Protein AF-A0A2V9K357-F1 (afdb_monomer)

Radius of gyration: 26.38 Å; Cα contacts (8 Å, |Δi|>4): 693; chains: 1; bounding box: 77×49×84 Å

Nearest PDB structures (foldseek):
  1xu1-assembly1_A  TM=5.508E-01  e=1.044E-02  Mus musculus
  6tid-assembly1_AAA  TM=4.789E-01  e=2.749E-02  Burkholderia cenocepacia J2315
  7uac-assembly1_H  TM=3.116E-01  e=1.768E-03  Homo sapiens
  4dmi-assembly1_E  TM=3.928E-01  e=1.240E-01  unidentified
  4e27-assembly1_A  TM=3.331E-01  e=6.862E-02  unidentified

Mean predicted aligned error: 15.2 Å

Solvent-accessible surface area (backbone atoms only — not comparable to full-atom values): 17828 Å² total; per-residue (Å²): 131,87,56,88,97,42,54,74,77,43,86,64,101,62,73,40,61,53,65,87,82,58,81,62,67,28,33,28,28,43,29,31,38,72,27,94,45,74,67,60,46,54,56,48,66,73,35,92,80,58,52,75,59,46,39,41,39,34,43,50,88,55,54,80,64,45,58,63,80,42,52,75,53,35,46,56,68,67,75,60,54,55,35,34,63,62,29,37,31,58,91,85,46,83,43,75,48,72,73,85,51,81,81,62,59,66,34,59,65,60,40,68,63,64,92,86,75,50,60,72,22,36,39,35,34,35,33,47,21,81,54,65,39,72,32,26,32,42,37,38,33,26,33,49,83,49,78,55,60,20,33,34,36,39,36,37,40,38,79,86,71,55,71,48,77,45,83,42,78,44,80,38,51,96,46,79,78,49,52,82,45,71,46,75,51,76,42,80,75,41,58,44,64,51,43,56,34,35,39,32,47,33,33,34,90,63,31,61,43,47,62,57,36,36,32,63,47,76,49,83,69,75,83,59,69,42,39,73,25,44,72,80,38,85,48,100,50,39,36,31,33,43,39,54,34,97,40,22,29,30,42,36,35,74,47,76,64,58,93,38,63,45,38,20,52,73,82,40,83,39,58,76,41,60,22,67,89,43,22,29,26,31,75,41,62,56,42,80,44,46,36,38,39,40,53,48,63,63,65,57,55,52,49,53,50,52,51,50,51,51,52,51,52,51,51,51,53,56,53,66,73,74,109

Foldseek 3Di:
DDDPPWDFPDDDPDTDTDDPLDDAQKFWELAEEEDQDPVLLVVVLPDPPDPVQHYWYFYPVCLVQAPPQLSVRGHYQQQFKQKAWQWKDDPNDTDGPPVPDPSVRRDLFRDFDDPPRAAFIKTKMKIAHQAKFFKKKKKWWKAAPDQDKFKKWKWKAFPVRDIDIDIDIHHGDPDPVCSVGTGMDMDIPGMDGHGIMMIMIGGHNRGRIDIRTMGMGGDPDPSPRTQDWDFPDDDPFKTKIKDAAQAWIKIKRAAFDDPQKWKDKQNHTWDWGQISPGTTITIDGHGIIIMMIGGDDPVVVVVVVVVVVVVVVVVVVVVVVVD

Secondary structure (DSSP, 8-state):
-PPTT--EEEESSSEEE--TTSPPSEEEE-EEEEES-HHHHHHHHTSTT--TTT-EEEEHHHHTTS-HHHHTTSEETTSS---EEEEEEETTEEE----SSGGGGG-SEEE-PPTT--TT-EEEEEE--SS-EEEEEEEEEEEESSSS-EEEEEEEEETT--EEEEEEEEPPPSSGGGGGS-EEEEEEEEEEPSS-EEEEEEE-TT--EEEEEEEEEE-SS---PPEEPEEEEEETTEEEEEEEESSSEEEEE-S---TTEEEEETTEEEPPEEETTTEEEEEE-SEEEEEEEEE--HHHHHHHHHHHHHHHHHHHHHHHT--

Structure (mmCIF, N/CA/C/O backbone):
data_AF-A0A2V9K357-F1
#
_entry.id   AF-A0A2V9K357-F1
#
loop_
_atom_site.group_PDB
_atom_site.id
_atom_site.type_symbol
_atom_site.label_atom_id
_atom_site.label_alt_id
_atom_site.label_comp_id
_atom_site.label_asym_id
_atom_site.label_entity_id
_atom_site.label_seq_id
_atom_site.pdbx_PDB_ins_code
_atom_site.Cartn_x
_atom_site.Cartn_y
_atom_site.Cartn_z
_atom_site.occupancy
_atom_site.B_iso_or_equiv
_atom_site.auth_seq_id
_atom_site.auth_comp_id
_atom_site.auth_asym_id
_atom_site.auth_atom_id
_atom_site.pdbx_PDB_model_num
ATOM 1 N N . MET A 1 1 ? 18.912 -21.696 19.873 1.00 58.94 1 MET A N 1
ATOM 2 C CA . MET A 1 1 ? 17.637 -21.607 20.618 1.00 58.94 1 MET A CA 1
ATOM 3 C C . MET A 1 1 ? 16.509 -21.374 19.626 1.00 58.94 1 MET A C 1
ATOM 5 O O . MET A 1 1 ? 16.679 -20.481 18.803 1.00 58.94 1 MET A O 1
ATOM 9 N N . PRO A 1 2 ? 15.425 -22.171 19.644 1.00 62.03 2 PRO A N 1
ATOM 10 C CA . PRO A 1 2 ? 14.251 -21.920 18.810 1.00 62.03 2 PRO A CA 1
ATOM 11 C C . PRO A 1 2 ? 13.599 -20.586 19.198 1.00 62.03 2 PRO A C 1
ATOM 13 O O . PRO A 1 2 ? 13.449 -20.290 20.382 1.00 62.03 2 PRO A O 1
ATOM 16 N N . ILE A 1 3 ? 13.237 -19.776 18.201 1.00 65.25 3 ILE A N 1
ATOM 17 C CA . ILE A 1 3 ? 12.495 -18.528 18.404 1.00 65.25 3 ILE A CA 1
ATOM 18 C C . ILE A 1 3 ? 11.007 -18.888 18.461 1.00 65.25 3 ILE A C 1
ATOM 20 O O . ILE A 1 3 ? 10.472 -19.467 17.515 1.00 65.25 3 ILE A O 1
ATOM 24 N N . ALA A 1 4 ? 10.340 -18.580 19.575 1.00 58.12 4 ALA A N 1
ATOM 25 C CA . ALA A 1 4 ? 8.925 -18.892 19.759 1.00 58.12 4 ALA A CA 1
ATOM 26 C C . ALA A 1 4 ? 8.064 -18.230 18.666 1.00 58.12 4 ALA A C 1
ATOM 28 O O . ALA A 1 4 ? 8.189 -17.033 18.410 1.00 58.12 4 ALA A O 1
ATOM 29 N N . GLY A 1 5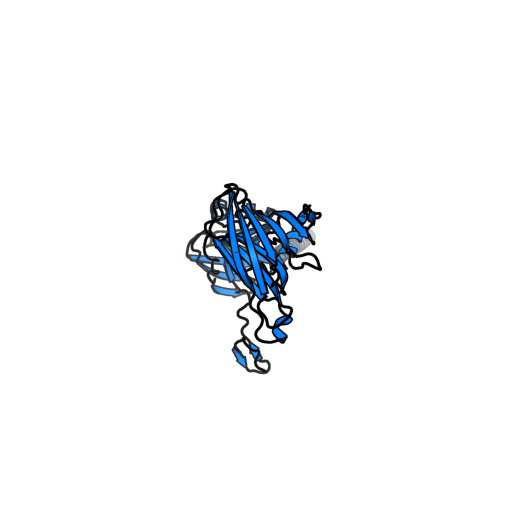 ? 7.205 -19.018 18.011 1.00 64.25 5 GLY A N 1
ATOM 30 C CA . GLY A 1 5 ? 6.300 -18.545 16.956 1.00 64.25 5 GLY A CA 1
ATOM 31 C C . GLY A 1 5 ? 6.915 -18.403 15.558 1.00 64.25 5 GLY A C 1
ATOM 32 O O . GLY A 1 5 ? 6.228 -17.935 14.651 1.00 64.25 5 GLY A O 1
ATOM 33 N N . VAL A 1 6 ? 8.176 -18.802 15.351 1.00 69.44 6 VAL A N 1
ATOM 34 C CA . VAL A 1 6 ? 8.851 -18.702 14.047 1.00 69.44 6 VAL A CA 1
ATOM 35 C C . VAL A 1 6 ? 9.357 -20.080 13.615 1.00 69.44 6 VAL A C 1
ATOM 37 O O . VAL A 1 6 ? 10.174 -20.700 14.294 1.00 69.44 6 VAL A O 1
ATOM 40 N N . GLU A 1 7 ? 8.863 -20.577 12.480 1.00 81.25 7 GLU A N 1
ATOM 41 C CA . GLU A 1 7 ? 9.226 -21.894 11.943 1.00 81.25 7 GLU A CA 1
ATOM 42 C C . GLU A 1 7 ? 10.706 -21.916 11.528 1.00 81.25 7 GLU A C 1
ATOM 44 O O . GLU A 1 7 ? 11.143 -21.097 10.719 1.00 81.25 7 GLU A O 1
ATOM 49 N N . LYS A 1 8 ? 11.495 -22.859 12.053 1.00 82.31 8 LYS A N 1
ATOM 50 C CA . LYS A 1 8 ? 12.878 -23.081 11.607 1.00 82.31 8 LYS A CA 1
ATOM 51 C C . LYS A 1 8 ? 12.857 -23.859 10.288 1.00 82.31 8 LYS A C 1
ATOM 53 O O . LYS A 1 8 ? 12.411 -24.999 10.268 1.00 82.31 8 LYS A O 1
ATOM 58 N N . VAL A 1 9 ? 13.359 -23.258 9.211 1.00 88.31 9 VAL A N 1
ATOM 59 C CA . VAL A 1 9 ? 13.346 -23.837 7.849 1.00 88.31 9 VAL A CA 1
ATOM 60 C C . VAL A 1 9 ? 14.694 -24.397 7.406 1.00 88.31 9 VAL A C 1
ATOM 62 O O . VAL A 1 9 ? 14.760 -25.145 6.436 1.00 88.31 9 VAL A O 1
ATOM 65 N N . PHE A 1 10 ? 15.777 -24.049 8.101 1.00 87.75 10 PHE A N 1
ATOM 66 C CA . PHE A 1 10 ? 17.104 -24.602 7.847 1.00 87.75 10 PHE A CA 1
ATOM 67 C C . PHE A 1 10 ? 17.908 -24.665 9.143 1.00 87.75 10 PHE A C 1
ATOM 69 O O . PHE A 1 10 ? 17.856 -23.740 9.957 1.00 87.75 10 PHE A O 1
ATOM 76 N N . ASP A 1 11 ? 18.663 -25.747 9.316 1.00 82.94 11 ASP A N 1
ATOM 77 C CA . ASP A 1 11 ? 19.458 -26.021 10.512 1.00 82.94 11 ASP A CA 1
ATOM 78 C C . ASP A 1 11 ? 20.884 -26.422 10.103 1.00 82.94 11 ASP A C 1
ATOM 80 O O . ASP A 1 11 ? 21.209 -27.599 9.972 1.00 82.94 11 ASP A O 1
ATOM 84 N N . GLY A 1 12 ? 21.713 -25.418 9.796 1.00 83.50 12 GLY A N 1
ATOM 85 C CA . GLY A 1 12 ? 23.125 -25.581 9.430 1.00 83.50 12 GLY A CA 1
ATOM 86 C C . GLY A 1 12 ? 24.045 -24.773 10.349 1.00 83.50 12 GLY A C 1
ATOM 87 O O . GLY A 1 12 ? 23.754 -24.595 11.526 1.00 83.50 12 GLY A O 1
ATOM 88 N N . ARG A 1 13 ? 25.148 -24.213 9.820 1.00 81.94 13 ARG A N 1
ATOM 89 C CA . ARG A 1 13 ? 26.057 -23.342 10.610 1.00 81.94 13 ARG A CA 1
ATOM 90 C C . ARG A 1 13 ? 25.357 -22.116 11.215 1.00 81.94 13 ARG A C 1
ATOM 92 O O . ARG A 1 13 ? 25.821 -21.584 12.216 1.00 81.94 13 ARG A O 1
ATOM 99 N N . ALA A 1 14 ? 24.257 -21.686 10.603 1.00 81.25 14 ALA A N 1
ATOM 100 C CA . ALA A 1 14 ? 23.314 -20.732 11.161 1.00 81.25 14 ALA A CA 1
ATOM 101 C C . ALA A 1 14 ? 21.893 -21.270 10.948 1.00 81.25 14 ALA A C 1
ATOM 103 O O . ALA A 1 14 ? 21.564 -21.745 9.857 1.00 81.25 14 ALA A O 1
ATOM 104 N N . ALA A 1 15 ? 21.059 -21.199 11.985 1.00 81.50 15 ALA A N 1
ATOM 105 C CA . ALA A 1 15 ? 19.648 -21.545 11.879 1.00 81.50 15 ALA A CA 1
ATOM 106 C C . ALA A 1 15 ? 18.900 -20.440 11.118 1.00 81.50 15 ALA A C 1
ATOM 108 O O . ALA A 1 15 ? 19.022 -19.262 11.460 1.00 81.50 15 ALA A O 1
ATOM 109 N N . VAL A 1 16 ? 18.114 -20.817 10.108 1.00 83.06 16 VAL A N 1
ATOM 110 C CA . VAL A 1 16 ? 17.251 -19.887 9.363 1.00 83.06 16 VAL A CA 1
ATOM 111 C C . VAL A 1 16 ? 15.809 -20.133 9.770 1.00 83.06 16 VAL A C 1
ATOM 113 O O . VAL A 1 16 ? 15.330 -21.268 9.761 1.00 83.06 16 VAL A O 1
ATOM 116 N N . TYR A 1 17 ? 15.113 -19.051 10.095 1.00 80.94 17 TYR A N 1
ATOM 117 C CA . TYR A 1 17 ? 13.717 -19.068 10.505 1.00 80.94 17 TYR A CA 1
ATOM 118 C C . TYR A 1 17 ? 12.857 -18.353 9.456 1.00 80.94 17 TYR A C 1
ATOM 120 O O . TYR A 1 17 ? 13.240 -17.301 8.940 1.00 80.94 17 TYR A O 1
ATOM 128 N N . ARG A 1 18 ? 11.694 -18.917 9.118 1.00 76.38 18 ARG A N 1
ATOM 129 C CA . ARG A 1 18 ? 10.721 -18.319 8.200 1.00 76.38 18 ARG A CA 1
ATOM 130 C C . ARG A 1 18 ? 10.078 -17.120 8.876 1.00 76.38 18 ARG A C 1
ATOM 132 O O . ARG A 1 18 ? 9.363 -17.288 9.851 1.00 76.38 18 ARG A O 1
ATOM 139 N N . ASN A 1 19 ? 10.251 -15.926 8.320 1.00 72.25 19 ASN A N 1
ATOM 140 C CA . ASN A 1 19 ? 9.510 -14.749 8.763 1.00 72.25 19 ASN A CA 1
ATOM 141 C C . ASN A 1 19 ? 8.174 -14.639 7.993 1.00 72.25 19 ASN A C 1
ATOM 143 O O . ASN A 1 19 ? 8.185 -14.171 6.853 1.00 72.25 19 ASN A O 1
ATOM 147 N N . PRO A 1 20 ? 7.018 -15.014 8.579 1.00 64.88 20 PRO A N 1
ATOM 148 C CA . PRO A 1 20 ? 5.724 -14.923 7.898 1.00 64.88 20 PRO A CA 1
ATOM 149 C C . PRO A 1 20 ? 5.249 -13.474 7.707 1.00 64.88 20 PRO A C 1
ATOM 151 O O . PRO A 1 20 ? 4.282 -13.239 6.984 1.00 64.88 20 PRO A O 1
ATOM 154 N N . ARG A 1 21 ? 5.910 -12.496 8.344 1.00 62.19 21 ARG A N 1
ATOM 155 C CA . ARG A 1 21 ? 5.604 -11.061 8.243 1.00 62.19 21 ARG A CA 1
ATOM 156 C C . ARG A 1 21 ? 6.407 -10.350 7.151 1.00 62.19 21 ARG A C 1
ATOM 158 O O . ARG A 1 21 ? 6.119 -9.198 6.855 1.00 62.19 21 ARG A O 1
ATOM 165 N N . ALA A 1 22 ? 7.384 -11.015 6.529 1.00 71.12 22 ALA A N 1
ATOM 166 C CA . ALA A 1 22 ? 8.120 -10.437 5.407 1.00 71.12 22 ALA A CA 1
ATOM 167 C C . ALA A 1 22 ? 7.189 -10.189 4.206 1.00 71.12 22 ALA A C 1
ATOM 169 O O . ALA A 1 22 ? 6.252 -10.958 3.965 1.00 71.12 22 ALA A O 1
ATOM 170 N N . LEU A 1 23 ? 7.433 -9.116 3.453 1.00 77.81 23 LEU A N 1
ATOM 171 C CA . LEU A 1 23 ? 6.731 -8.886 2.191 1.00 77.81 23 LEU A CA 1
ATOM 172 C C . LEU A 1 23 ? 7.153 -9.947 1.158 1.00 77.81 23 LEU A C 1
ATOM 174 O O . LEU A 1 23 ? 8.343 -10.275 1.078 1.00 77.81 23 LEU A O 1
ATOM 178 N N . PRO A 1 24 ? 6.212 -10.498 0.369 1.00 84.56 24 PRO A N 1
ATOM 179 C CA . PRO A 1 24 ? 6.556 -11.328 -0.779 1.00 84.56 24 PRO A CA 1
ATOM 180 C C . PRO A 1 24 ? 7.416 -10.542 -1.769 1.00 84.56 24 PRO A C 1
ATOM 182 O O . PRO A 1 24 ? 7.260 -9.334 -1.897 1.00 84.56 24 PRO A O 1
ATOM 185 N N . ARG A 1 25 ? 8.276 -11.223 -2.535 1.00 89.12 25 ARG A N 1
ATOM 186 C CA . ARG A 1 25 ? 9.079 -10.549 -3.572 1.00 89.12 25 ARG A CA 1
ATOM 187 C C . ARG A 1 25 ? 8.230 -9.880 -4.654 1.00 89.12 25 ARG A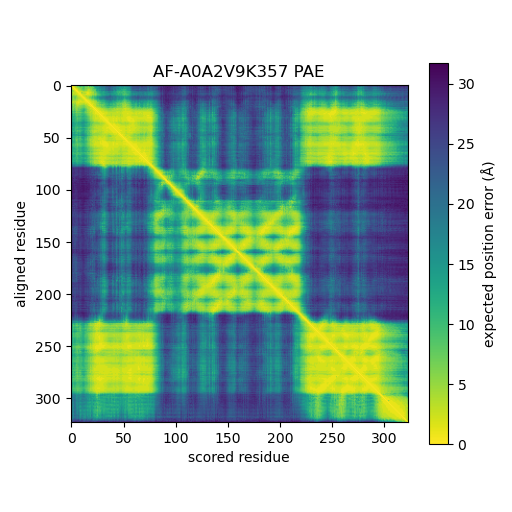 C 1
ATOM 189 O O . ARG A 1 25 ? 8.676 -8.906 -5.255 1.00 89.12 25 ARG A O 1
ATOM 196 N N . ALA A 1 26 ? 7.048 -10.427 -4.916 1.00 92.00 26 ALA A N 1
ATOM 197 C CA . ALA A 1 26 ? 6.056 -9.823 -5.783 1.00 92.00 26 ALA A CA 1
ATOM 198 C C . ALA A 1 26 ? 4.646 -10.124 -5.265 1.00 92.00 26 ALA A C 1
ATOM 200 O O . ALA A 1 26 ? 4.386 -11.217 -4.757 1.00 92.00 26 ALA A O 1
ATOM 201 N N . TYR A 1 27 ? 3.745 -9.157 -5.385 1.00 92.00 27 TYR A N 1
ATOM 202 C CA . TYR A 1 27 ? 2.359 -9.280 -4.939 1.00 92.00 27 TYR A CA 1
ATOM 203 C C . TYR A 1 27 ? 1.461 -8.263 -5.644 1.00 92.00 27 TYR A C 1
ATOM 205 O O . TYR A 1 27 ? 1.943 -7.243 -6.129 1.00 92.00 27 TYR A O 1
ATOM 213 N N . VAL A 1 28 ? 0.165 -8.553 -5.728 1.00 91.31 28 VAL A N 1
ATOM 214 C CA . VAL A 1 28 ? -0.826 -7.680 -6.374 1.00 91.31 28 VAL A CA 1
ATOM 215 C C . VAL A 1 28 ? -1.635 -6.930 -5.321 1.00 91.31 28 VAL A C 1
ATOM 217 O O . VAL A 1 28 ? -2.058 -7.538 -4.341 1.00 91.31 28 VAL A O 1
ATOM 220 N N . VAL A 1 29 ? -1.858 -5.635 -5.543 1.00 87.75 29 VAL A N 1
ATOM 221 C CA . VAL A 1 29 ? -2.645 -4.746 -4.675 1.00 87.75 29 VAL A CA 1
ATOM 222 C C . VAL A 1 29 ? -3.565 -3.883 -5.533 1.00 87.75 29 VAL A C 1
ATOM 224 O O . VAL A 1 29 ? -3.110 -3.299 -6.506 1.00 87.75 29 VAL A O 1
ATOM 227 N N . ASP A 1 30 ? -4.839 -3.777 -5.196 1.00 82.94 30 ASP A N 1
ATOM 228 C CA . ASP A 1 30 ? -5.849 -2.956 -5.891 1.00 82.94 30 ASP A CA 1
ATOM 229 C C . ASP A 1 30 ? -6.043 -1.562 -5.267 1.00 82.94 30 ASP A C 1
ATOM 231 O O . ASP A 1 30 ? -6.607 -0.668 -5.897 1.00 82.94 30 ASP A O 1
ATOM 235 N N . ARG A 1 31 ? -5.523 -1.353 -4.056 1.00 79.56 31 ARG A N 1
ATOM 236 C CA . ARG A 1 31 ? -5.615 -0.100 -3.310 1.00 79.56 31 ARG A CA 1
ATOM 237 C C . ARG A 1 31 ? -4.322 0.710 -3.312 1.00 79.56 31 ARG A C 1
ATOM 239 O O . ARG A 1 31 ? -3.217 0.176 -3.157 1.00 79.56 31 ARG A O 1
ATOM 246 N N . TYR A 1 32 ? -4.461 2.029 -3.399 1.00 86.12 32 TYR A N 1
ATOM 247 C CA . TYR A 1 32 ? -3.359 2.973 -3.246 1.00 86.12 32 TYR A CA 1
ATOM 248 C C . TYR A 1 32 ? -3.716 4.155 -2.343 1.00 86.12 32 TYR A C 1
ATOM 250 O O . TYR A 1 32 ? -4.880 4.481 -2.139 1.00 86.12 32 TYR A O 1
ATOM 258 N N . ARG A 1 33 ? -2.684 4.838 -1.846 1.00 84.25 33 ARG A N 1
ATOM 259 C CA . ARG A 1 33 ? -2.781 6.158 -1.218 1.00 84.25 33 ARG A CA 1
ATOM 260 C C . ARG A 1 33 ? -1.795 7.101 -1.888 1.00 84.25 33 ARG A C 1
ATOM 262 O O . ARG A 1 33 ? -0.623 6.751 -2.050 1.00 84.25 33 ARG A O 1
ATOM 269 N N . ALA A 1 34 ? -2.258 8.277 -2.290 1.00 85.06 34 ALA A N 1
ATOM 270 C CA . ALA A 1 34 ? -1.411 9.285 -2.910 1.00 85.06 34 ALA A CA 1
ATOM 271 C C . ALA A 1 34 ? -0.867 10.273 -1.870 1.00 85.06 34 ALA A C 1
ATOM 273 O O . ALA A 1 34 ? -1.492 10.514 -0.849 1.00 85.06 34 ALA A O 1
ATOM 274 N N . PHE A 1 35 ? 0.316 10.828 -2.123 1.00 81.25 35 PHE A N 1
ATOM 275 C CA . PHE A 1 35 ? 0.907 11.875 -1.291 1.00 81.25 35 PHE A CA 1
ATOM 276 C C . PHE A 1 35 ? 1.458 12.995 -2.162 1.00 81.25 35 PHE A C 1
ATOM 278 O O . PHE A 1 35 ? 2.138 12.740 -3.167 1.00 81.25 35 PHE A O 1
ATOM 285 N N . SER A 1 36 ? 1.223 14.231 -1.732 1.00 78.44 36 SER A N 1
ATOM 286 C CA . SER A 1 36 ? 1.762 15.433 -2.367 1.00 78.44 36 SER A CA 1
ATOM 287 C C . SER A 1 36 ? 3.274 15.582 -2.126 1.00 78.44 36 SER A C 1
ATOM 289 O O . SER A 1 36 ? 4.019 16.009 -3.013 1.00 78.44 36 SER A O 1
ATOM 291 N N . SER A 1 37 ? 3.755 15.149 -0.950 1.00 79.38 37 SER A N 1
ATOM 292 C CA . SER A 1 37 ? 5.157 15.244 -0.533 1.00 79.38 37 SER A CA 1
ATOM 293 C C . SER A 1 37 ? 5.773 13.890 -0.16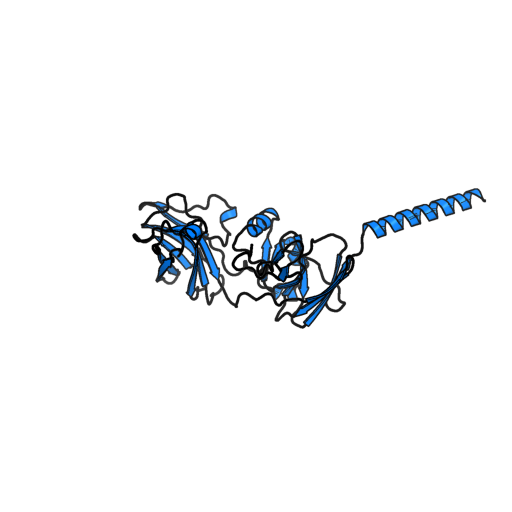2 1.00 79.38 37 SER A C 1
ATOM 295 O O . SER A 1 37 ? 5.166 13.039 0.489 1.00 79.38 37 SER A O 1
ATOM 297 N N . GLY A 1 38 ? 7.054 13.714 -0.504 1.00 76.75 38 GLY A N 1
ATOM 298 C CA . GLY A 1 38 ? 7.836 12.545 -0.094 1.00 76.75 38 GLY A CA 1
ATOM 299 C C . GLY A 1 38 ? 8.079 12.462 1.419 1.00 76.75 38 GLY A C 1
ATOM 300 O O . GLY A 1 38 ? 8.221 11.358 1.938 1.00 76.75 38 GLY A O 1
ATOM 301 N N . SER A 1 39 ? 8.104 13.593 2.135 1.00 73.19 39 SER A N 1
ATOM 302 C CA . SER A 1 39 ? 8.237 13.596 3.600 1.00 73.19 39 SER A CA 1
ATOM 303 C C . SER A 1 39 ? 6.987 13.036 4.282 1.00 73.19 39 SER A C 1
ATOM 305 O O . SER A 1 39 ? 7.103 12.228 5.195 1.00 73.19 39 SER A O 1
ATOM 307 N N . GLU A 1 40 ? 5.801 13.400 3.788 1.00 67.62 40 GLU A N 1
ATOM 308 C CA . GLU A 1 40 ? 4.514 12.905 4.299 1.00 67.62 40 GLU A CA 1
ATOM 309 C C . GLU A 1 40 ? 4.379 11.397 4.080 1.00 67.62 40 GLU A C 1
ATOM 311 O O . GLU A 1 40 ? 4.001 10.662 4.991 1.00 67.62 40 GLU A O 1
ATOM 316 N N . MET A 1 41 ? 4.776 10.921 2.897 1.00 76.00 41 MET A N 1
ATOM 317 C CA . MET A 1 41 ? 4.825 9.492 2.599 1.00 76.00 41 MET A CA 1
ATOM 318 C C . MET A 1 41 ? 5.772 8.742 3.547 1.00 76.00 41 MET A C 1
ATOM 320 O O . MET A 1 41 ? 5.425 7.670 4.035 1.00 76.00 41 MET A O 1
ATOM 324 N N . LEU A 1 42 ? 6.962 9.287 3.828 1.00 76.12 42 LEU A N 1
ATOM 325 C CA . LEU A 1 42 ? 7.918 8.673 4.757 1.00 76.12 42 LEU A CA 1
ATOM 326 C C . LEU A 1 42 ? 7.387 8.596 6.188 1.00 76.12 42 LEU A C 1
ATOM 328 O O . LEU A 1 42 ? 7.628 7.601 6.872 1.00 76.12 42 LEU A O 1
ATOM 332 N N . ASP A 1 43 ? 6.684 9.628 6.643 1.00 65.81 43 ASP A N 1
ATOM 333 C CA . ASP A 1 43 ? 6.054 9.620 7.961 1.00 65.81 43 ASP A CA 1
ATOM 334 C C . ASP A 1 43 ? 4.930 8.579 8.024 1.00 65.81 43 ASP A C 1
ATOM 336 O O . ASP A 1 43 ? 4.823 7.854 9.014 1.00 65.81 43 ASP A O 1
ATOM 340 N N . TRP A 1 44 ? 4.163 8.412 6.940 1.00 62.28 44 TRP A N 1
ATOM 341 C CA . TRP A 1 44 ? 3.150 7.361 6.836 1.00 62.28 44 TRP A CA 1
ATOM 342 C C . TRP A 1 44 ? 3.745 5.950 6.792 1.00 62.28 44 TRP A C 1
ATOM 344 O O . TRP A 1 44 ? 3.193 5.041 7.402 1.00 62.28 44 TRP A O 1
ATOM 354 N N . ILE A 1 45 ? 4.897 5.749 6.143 1.00 67.00 45 ILE A N 1
ATOM 355 C CA . ILE A 1 45 ? 5.581 4.441 6.113 1.00 67.00 45 ILE A CA 1
ATOM 356 C C . ILE A 1 45 ? 5.961 3.953 7.510 1.00 67.00 45 ILE A C 1
ATOM 358 O O . ILE A 1 45 ? 5.955 2.753 7.772 1.00 67.00 45 ILE A O 1
ATOM 362 N N . LYS A 1 46 ? 6.279 4.878 8.417 1.00 62.94 46 LYS A N 1
ATOM 363 C CA . LYS A 1 46 ? 6.597 4.562 9.815 1.00 62.94 46 LYS A CA 1
ATOM 364 C C . LYS A 1 46 ? 5.346 4.285 10.654 1.00 62.94 46 LYS A C 1
ATOM 366 O O . LYS A 1 46 ? 5.474 3.891 11.811 1.00 62.94 46 LYS A O 1
ATOM 371 N N . SER A 1 47 ? 4.154 4.521 10.107 1.00 51.19 47 SER A N 1
ATOM 372 C CA . SER A 1 47 ? 2.895 4.282 10.801 1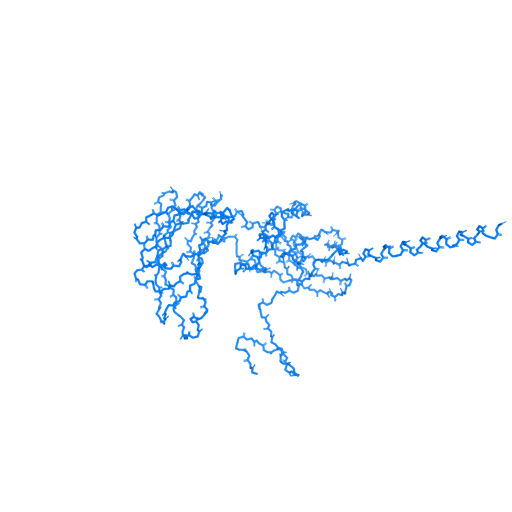.00 51.19 47 SER A CA 1
ATOM 373 C C . SER A 1 47 ? 2.640 2.778 10.929 1.00 51.19 47 SER A C 1
ATOM 375 O O . SER A 1 47 ? 2.709 2.066 9.927 1.00 51.19 47 SER A O 1
ATOM 377 N N . PRO A 1 48 ? 2.243 2.279 12.112 1.00 44.78 48 PRO A N 1
ATOM 378 C CA . PRO A 1 48 ? 1.808 0.892 12.272 1.00 44.78 48 PRO A CA 1
ATOM 379 C C . PRO A 1 48 ? 0.507 0.579 11.508 1.00 44.78 48 PRO A C 1
ATOM 381 O O . PRO A 1 48 ? 0.141 -0.586 11.406 1.00 44.78 48 PRO A O 1
ATOM 384 N N . LEU A 1 49 ? -0.177 1.592 10.953 1.00 45.25 49 LEU A N 1
ATOM 385 C CA . LEU A 1 49 ? -1.347 1.407 10.081 1.00 45.25 49 LEU A CA 1
ATOM 386 C C . LEU A 1 49 ? -0.995 1.035 8.647 1.00 45.25 49 LEU A C 1
ATOM 388 O O . LEU A 1 49 ? -1.886 0.657 7.888 1.00 45.25 49 LEU A O 1
ATOM 392 N N . LEU A 1 50 ? 0.264 1.198 8.240 1.00 60.31 50 LEU A N 1
ATOM 393 C CA . LEU A 1 50 ? 0.650 0.775 6.909 1.00 60.31 50 LEU A CA 1
ATOM 394 C C . LEU A 1 50 ? 0.686 -0.752 6.867 1.00 60.31 50 LEU A C 1
ATOM 396 O O . LEU A 1 50 ? 1.652 -1.374 7.310 1.00 60.31 50 LEU A O 1
ATOM 400 N N . ASP A 1 51 ? -0.315 -1.347 6.230 1.00 66.94 51 ASP A N 1
ATOM 401 C CA . ASP A 1 51 ? -0.179 -2.687 5.681 1.00 66.94 51 ASP A CA 1
ATOM 402 C C . ASP A 1 51 ? 0.265 -2.599 4.217 1.00 66.94 51 ASP A C 1
ATOM 404 O O . ASP A 1 51 ? -0.534 -2.506 3.286 1.00 66.94 51 ASP A O 1
ATOM 408 N N . ALA A 1 52 ? 1.581 -2.650 4.004 1.00 76.12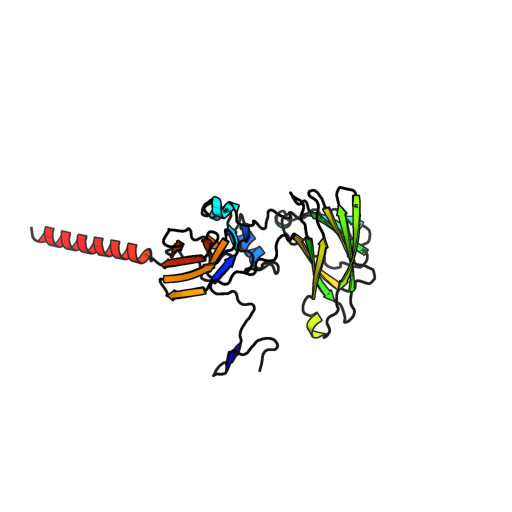 52 ALA A N 1
ATOM 409 C CA . ALA A 1 52 ? 2.179 -2.583 2.670 1.00 76.12 52 ALA A CA 1
ATOM 410 C C . ALA A 1 52 ? 1.780 -3.760 1.755 1.00 76.12 52 ALA A C 1
ATOM 412 O O . ALA A 1 52 ? 2.136 -3.748 0.575 1.00 76.12 52 ALA A O 1
ATOM 413 N N . ARG A 1 53 ? 1.082 -4.778 2.284 1.00 76.31 53 ARG A N 1
ATOM 414 C CA . ARG A 1 53 ? 0.510 -5.898 1.523 1.00 76.31 53 ARG A CA 1
ATOM 415 C C . ARG A 1 53 ? -0.821 -5.562 0.869 1.00 76.31 53 ARG A C 1
ATOM 417 O O . ARG A 1 53 ? -1.157 -6.202 -0.119 1.00 76.31 53 ARG A O 1
ATOM 424 N N . SER A 1 54 ? -1.564 -4.614 1.424 1.00 69.38 54 SER A N 1
ATOM 425 C CA . SER A 1 54 ? -2.926 -4.289 0.999 1.00 69.38 54 SER A CA 1
ATOM 426 C C . SER A 1 54 ? -3.086 -2.845 0.535 1.00 69.38 54 SER A C 1
ATOM 428 O O . SER A 1 54 ? -4.114 -2.529 -0.045 1.00 69.38 54 SER A O 1
ATOM 430 N N . CYS A 1 55 ? -2.084 -1.977 0.721 1.00 80.50 55 CYS A N 1
ATOM 431 C CA . CYS A 1 55 ? -2.088 -0.610 0.199 1.00 80.50 55 CYS A CA 1
ATOM 432 C C . CYS A 1 55 ? -0.707 -0.198 -0.329 1.00 80.50 55 CYS A C 1
ATOM 434 O O . CYS A 1 55 ? 0.323 -0.415 0.319 1.00 80.50 55 CYS A O 1
ATOM 436 N N . VAL A 1 56 ? -0.688 0.422 -1.511 1.00 89.62 56 VAL A N 1
ATOM 437 C CA . VAL A 1 56 ? 0.518 0.990 -2.123 1.00 89.62 56 VAL A CA 1
ATOM 438 C C . VAL A 1 56 ? 0.546 2.504 -1.961 1.00 89.62 56 VAL A C 1
ATOM 440 O O . VAL A 1 56 ? -0.378 3.205 -2.358 1.00 89.62 56 VAL A O 1
ATOM 443 N N . LEU A 1 57 ? 1.652 3.040 -1.454 1.00 90.56 57 LEU A N 1
ATOM 444 C CA . LEU A 1 57 ? 1.855 4.484 -1.373 1.00 90.56 57 LEU A CA 1
ATOM 445 C C . LEU A 1 57 ? 2.471 5.004 -2.671 1.00 90.56 57 LEU A C 1
ATOM 447 O O . LEU A 1 57 ? 3.535 4.537 -3.086 1.00 90.56 57 LEU A O 1
ATOM 451 N N . LEU A 1 58 ? 1.824 5.990 -3.284 1.00 93.50 58 LEU A N 1
ATOM 452 C CA . LEU A 1 58 ? 2.233 6.631 -4.532 1.00 93.50 58 LEU A CA 1
ATOM 453 C C . LEU A 1 58 ? 2.394 8.138 -4.328 1.00 93.50 58 LEU A C 1
ATOM 455 O O . LEU A 1 58 ? 1.809 8.726 -3.423 1.00 93.50 58 LEU A O 1
ATOM 459 N N . ARG A 1 59 ? 3.185 8.793 -5.179 1.00 91.44 59 ARG A N 1
ATOM 460 C CA . ARG A 1 59 ? 3.172 10.261 -5.249 1.00 91.44 59 ARG A CA 1
ATOM 461 C C . ARG A 1 59 ? 2.051 10.705 -6.174 1.00 91.44 59 ARG A C 1
ATOM 463 O O . ARG A 1 59 ? 1.865 10.098 -7.226 1.00 91.44 59 ARG A O 1
ATOM 470 N N . GLU A 1 60 ? 1.383 11.804 -5.849 1.00 89.94 60 GLU A N 1
ATOM 471 C CA . GLU A 1 60 ? 0.343 12.391 -6.709 1.00 89.94 60 GLU A CA 1
ATOM 472 C C . GLU A 1 60 ? 0.847 12.639 -8.138 1.00 89.94 60 GLU A C 1
ATOM 474 O O . GLU A 1 60 ? 0.178 12.301 -9.113 1.00 89.94 60 GLU A O 1
ATOM 479 N N . ALA A 1 61 ? 2.086 13.123 -8.272 1.00 89.81 61 ALA A N 1
ATOM 480 C CA . ALA A 1 61 ? 2.733 13.352 -9.564 1.00 89.81 61 ALA A CA 1
ATOM 481 C C . ALA A 1 61 ? 2.908 12.077 -10.416 1.00 89.81 61 ALA A C 1
ATOM 483 O O . ALA A 1 61 ? 3.069 12.163 -11.633 1.00 89.81 61 ALA A O 1
ATOM 484 N N . ASP A 1 62 ? 2.896 10.893 -9.796 1.00 91.06 62 ASP A N 1
ATOM 485 C CA . ASP A 1 62 ? 3.029 9.614 -10.491 1.00 91.06 62 ASP A CA 1
ATOM 486 C C . ASP A 1 62 ? 1.662 9.029 -10.909 1.00 91.06 62 ASP A C 1
ATOM 488 O O . ASP A 1 62 ? 1.630 8.147 -11.766 1.00 91.06 62 ASP A O 1
ATOM 492 N N . LEU A 1 63 ? 0.532 9.549 -10.402 1.00 89.56 63 LEU A N 1
ATOM 493 C CA . LEU A 1 63 ? -0.813 9.060 -10.749 1.00 89.56 63 LEU A CA 1
ATOM 494 C C . LEU A 1 63 ? -1.142 9.235 -12.234 1.00 89.56 63 LEU A C 1
ATOM 496 O O . LEU A 1 63 ? -1.761 8.360 -12.834 1.00 89.56 63 LEU A O 1
ATOM 500 N N . GLY A 1 64 ? -0.682 10.327 -12.850 1.00 91.56 64 GLY A N 1
ATOM 501 C CA . GLY A 1 64 ? -0.883 10.585 -14.280 1.00 91.56 64 GLY A CA 1
ATOM 502 C C . GLY A 1 64 ? -0.188 9.575 -15.201 1.00 91.56 64 GLY A C 1
ATOM 503 O O . GLY A 1 64 ? -0.498 9.517 -16.387 1.00 91.56 64 GLY A O 1
ATOM 504 N N . LYS A 1 65 ? 0.740 8.760 -14.677 1.00 93.81 65 LYS A N 1
ATOM 505 C CA . LYS A 1 65 ? 1.385 7.680 -15.438 1.00 93.81 65 LYS A CA 1
ATOM 506 C C . LYS A 1 65 ? 0.483 6.458 -15.575 1.00 93.81 65 LYS A C 1
ATOM 508 O O . LYS A 1 65 ? 0.703 5.659 -16.480 1.00 93.81 65 LYS A O 1
ATOM 513 N N . ILE A 1 66 ? -0.484 6.285 -14.675 1.00 94.50 66 ILE A N 1
ATOM 514 C CA . ILE A 1 66 ? -1.403 5.148 -14.686 1.00 94.50 66 ILE A CA 1
ATOM 515 C C . ILE A 1 66 ? -2.441 5.386 -15.791 1.00 94.50 66 ILE A C 1
ATOM 517 O O . ILE A 1 66 ? -3.082 6.440 -15.785 1.00 94.50 66 ILE A O 1
ATOM 521 N N . PRO A 1 67 ? -2.644 4.435 -16.725 1.00 93.06 67 PRO A N 1
ATOM 522 C CA . PRO A 1 67 ? -3.711 4.535 -17.715 1.00 93.06 67 PRO A CA 1
ATOM 523 C C . PRO A 1 67 ? -5.061 4.797 -17.044 1.00 93.06 67 PRO A C 1
ATOM 525 O O . PRO A 1 67 ? -5.399 4.133 -16.066 1.00 93.06 67 PRO A O 1
ATOM 528 N N . GLU A 1 68 ? -5.833 5.746 -17.570 1.00 89.88 68 GLU A N 1
ATOM 529 C CA . GLU A 1 68 ? -7.075 6.219 -16.942 1.00 89.88 68 GLU A CA 1
ATOM 530 C C . GLU A 1 68 ? -8.071 5.090 -16.601 1.00 89.88 68 GLU A C 1
ATOM 532 O O . GLU A 1 68 ? -8.478 5.043 -15.439 1.00 89.88 68 GLU A O 1
ATOM 537 N N . PRO A 1 69 ? -8.330 4.098 -17.483 1.00 85.94 69 PRO A N 1
ATOM 538 C CA . PRO A 1 69 ? -9.246 3.001 -17.163 1.00 85.94 69 PRO A CA 1
ATOM 539 C C . PRO A 1 69 ? -8.769 2.120 -16.004 1.00 85.94 69 PRO A C 1
ATOM 541 O O . PRO A 1 69 ? -9.578 1.523 -15.301 1.00 85.94 69 PRO A O 1
ATOM 544 N N . LEU A 1 70 ? -7.449 2.020 -15.805 1.00 88.00 70 LEU A N 1
ATOM 545 C CA . LEU A 1 70 ? -6.886 1.296 -14.667 1.00 88.00 70 LEU A CA 1
ATOM 546 C C . LEU A 1 70 ? -6.977 2.141 -13.404 1.00 88.00 70 LEU A C 1
ATOM 548 O O . LEU A 1 70 ? -7.396 1.638 -12.372 1.00 88.00 70 LEU A O 1
ATOM 552 N N . ARG A 1 71 ? -6.629 3.429 -13.497 1.00 86.25 71 ARG A N 1
ATOM 553 C CA . ARG A 1 71 ? -6.659 4.352 -12.360 1.00 86.25 71 ARG A CA 1
ATOM 554 C C . ARG A 1 71 ? -8.063 4.504 -11.782 1.00 86.25 71 ARG A C 1
ATOM 556 O O . ARG A 1 71 ? -8.195 4.509 -10.569 1.00 86.25 71 ARG A O 1
ATOM 563 N N . ALA A 1 72 ? -9.083 4.597 -12.632 1.00 76.25 72 ALA A N 1
ATOM 564 C CA . ALA A 1 72 ? -10.477 4.709 -12.208 1.00 76.25 72 ALA A CA 1
ATOM 565 C C . ALA A 1 72 ? -10.997 3.457 -11.477 1.00 76.25 72 ALA A C 1
ATOM 567 O O . ALA A 1 72 ? -11.957 3.553 -10.722 1.00 76.25 72 ALA A O 1
ATOM 568 N N . GLY A 1 73 ? -10.380 2.291 -11.703 1.00 71.25 73 GLY A N 1
ATOM 569 C CA . GLY A 1 73 ? -10.747 1.042 -11.034 1.00 71.25 73 GLY A CA 1
ATOM 570 C C . GLY A 1 73 ? -9.871 0.668 -9.839 1.00 71.25 73 GLY A C 1
ATOM 571 O O . GLY A 1 73 ? -10.114 -0.380 -9.249 1.00 71.25 73 GLY A O 1
ATOM 572 N N . LEU A 1 74 ? -8.859 1.475 -9.501 1.00 78.31 74 LEU A N 1
ATOM 573 C CA . LEU A 1 74 ? -8.079 1.306 -8.275 1.00 78.31 74 LEU A CA 1
ATOM 574 C C . LEU A 1 74 ? -8.803 1.967 -7.096 1.00 78.31 74 LEU A C 1
ATOM 576 O O . LEU A 1 74 ? -9.337 3.067 -7.231 1.00 78.31 74 LEU A O 1
ATOM 580 N N . GLU A 1 75 ? -8.757 1.340 -5.921 1.00 71.81 75 GLU A N 1
ATOM 581 C CA . GLU A 1 75 ? -9.299 1.930 -4.695 1.00 71.81 75 GLU A CA 1
ATOM 582 C C . GLU A 1 75 ? -8.346 3.007 -4.160 1.00 71.81 75 GLU A C 1
ATOM 584 O O . GLU A 1 75 ? -7.195 2.723 -3.817 1.00 71.81 75 GLU A O 1
ATOM 589 N N . ASN A 1 76 ? -8.821 4.246 -4.048 1.00 71.94 76 ASN A N 1
ATOM 590 C CA . ASN A 1 76 ? -8.089 5.306 -3.368 1.00 71.94 76 ASN A CA 1
ATOM 591 C C . ASN A 1 76 ? -8.441 5.309 -1.874 1.00 71.94 76 ASN A C 1
ATOM 593 O O . ASN A 1 76 ? -9.567 5.607 -1.478 1.00 71.94 76 ASN A O 1
ATOM 597 N N . ASP A 1 77 ? -7.449 5.019 -1.039 1.00 64.75 77 ASP A N 1
ATOM 598 C CA . ASP A 1 77 ? -7.573 4.951 0.419 1.00 64.75 77 ASP A CA 1
ATOM 599 C C . ASP A 1 77 ? -7.958 6.303 1.063 1.00 64.75 77 ASP A C 1
ATOM 601 O O . ASP A 1 77 ? -8.369 6.346 2.222 1.00 64.75 77 ASP A O 1
ATOM 605 N N . GLU A 1 78 ? -7.854 7.418 0.328 1.00 56.19 78 GLU A N 1
ATOM 606 C CA . GLU A 1 78 ? -8.280 8.747 0.791 1.00 56.19 78 GLU A CA 1
ATOM 607 C C . GLU A 1 78 ? -9.777 9.042 0.596 1.00 56.19 78 GLU A C 1
ATOM 609 O O . GLU A 1 78 ? -10.319 9.914 1.282 1.00 56.19 78 GLU A O 1
ATOM 614 N N . ASP A 1 79 ? -10.463 8.328 -0.302 1.00 43.75 79 ASP A N 1
ATOM 615 C CA . ASP A 1 79 ? -11.825 8.681 -0.735 1.00 43.75 79 ASP A CA 1
ATOM 616 C C . ASP A 1 79 ? -12.923 8.249 0.265 1.00 43.75 79 ASP A C 1
ATOM 618 O O . ASP A 1 79 ? -14.088 8.618 0.117 1.00 43.75 79 ASP A O 1
ATOM 622 N N . GLY A 1 80 ? -12.563 7.533 1.339 1.00 42.22 80 GLY A N 1
ATOM 623 C CA . GLY A 1 80 ? -13.524 6.944 2.282 1.00 42.22 80 GLY A CA 1
ATOM 624 C C . GLY A 1 80 ? -13.691 7.639 3.639 1.00 42.22 80 GLY A C 1
ATOM 625 O O . GLY A 1 80 ? -14.774 7.571 4.218 1.00 42.22 80 GLY A O 1
ATOM 626 N N . LEU A 1 81 ? -12.667 8.304 4.188 1.00 49.47 81 LEU A N 1
ATOM 627 C CA . LEU A 1 81 ? -12.727 8.890 5.536 1.00 49.47 81 LEU A CA 1
ATOM 628 C C . LEU A 1 81 ? -11.740 10.051 5.691 1.00 49.47 81 LEU A C 1
ATOM 630 O O . LEU A 1 81 ? -10.530 9.849 5.743 1.00 49.47 81 LEU A O 1
ATOM 634 N N . ARG A 1 82 ? -12.259 11.270 5.869 1.00 48.91 82 ARG A N 1
ATOM 635 C CA . ARG A 1 82 ? -11.488 12.428 6.353 1.00 48.91 82 ARG A CA 1
ATOM 636 C C . ARG A 1 82 ? -11.810 12.662 7.834 1.00 48.91 82 ARG A C 1
ATOM 638 O O . ARG A 1 82 ? -12.710 13.453 8.125 1.00 48.91 82 ARG A O 1
ATOM 645 N N . PRO A 1 83 ? -11.168 11.945 8.774 1.00 49.78 83 PRO A N 1
ATOM 646 C CA . PRO A 1 83 ? -11.340 12.211 10.192 1.00 49.78 83 PRO A CA 1
ATOM 647 C C . PRO A 1 83 ? -10.767 13.569 10.578 1.00 49.78 83 PRO A C 1
ATOM 649 O O . PRO A 1 83 ? -9.683 13.953 10.146 1.00 49.78 83 PRO A O 1
ATOM 652 N N . ARG A 1 84 ? -11.495 14.282 11.434 1.00 52.09 84 ARG A N 1
ATOM 653 C CA . ARG A 1 84 ? -11.065 15.528 12.058 1.00 52.09 84 ARG A CA 1
ATOM 654 C C . ARG A 1 84 ? -11.396 15.481 13.544 1.00 52.09 84 ARG A C 1
ATOM 656 O O . ARG A 1 84 ? -12.546 15.263 13.916 1.00 52.09 84 ARG A O 1
ATOM 663 N N . ILE A 1 85 ? -10.418 15.754 14.401 1.00 50.88 85 ILE A N 1
ATOM 664 C CA . ILE A 1 85 ? -10.670 15.949 15.834 1.00 50.88 85 ILE A CA 1
ATOM 665 C C . ILE A 1 85 ? -11.501 17.229 16.007 1.00 50.88 85 ILE A C 1
ATOM 667 O O . ILE A 1 85 ? -11.160 18.278 15.453 1.00 50.88 85 ILE A O 1
ATOM 671 N N . VAL A 1 86 ? -12.614 17.143 16.738 1.00 48.75 86 VAL A N 1
ATOM 672 C CA . VAL A 1 86 ? -13.542 18.272 16.945 1.00 48.75 86 VAL A CA 1
ATOM 673 C C . VAL A 1 86 ? -13.628 18.739 18.396 1.00 48.75 86 VAL A C 1
ATOM 675 O O . VAL A 1 86 ? -14.109 19.843 18.640 1.00 48.75 86 VAL A O 1
ATOM 678 N N . GLY A 1 87 ? -13.126 17.966 19.362 1.00 51.56 87 GLY A N 1
ATOM 679 C CA . GLY A 1 87 ? -13.087 18.398 20.759 1.00 51.56 87 GLY A CA 1
ATOM 680 C C . GLY A 1 87 ? -12.435 17.393 21.701 1.00 51.56 87 GLY A C 1
ATOM 681 O O . GLY A 1 87 ? -12.352 16.205 21.395 1.00 51.56 87 GLY A O 1
ATOM 682 N N . PHE A 1 88 ? -11.999 17.892 22.856 1.00 47.50 88 PHE A N 1
ATOM 683 C CA . PHE A 1 88 ? -11.523 17.089 23.976 1.00 47.50 88 PHE A CA 1
ATOM 684 C C . PHE A 1 88 ? -12.081 17.641 25.291 1.00 47.50 88 PHE A C 1
ATOM 686 O O . PHE A 1 88 ? -12.300 18.846 25.441 1.00 47.50 88 PHE A O 1
ATOM 693 N N . ARG A 1 89 ? -12.338 16.757 26.250 1.00 52.47 89 ARG A N 1
ATOM 694 C CA . ARG A 1 89 ? -12.693 17.110 27.623 1.00 52.47 89 ARG A CA 1
ATOM 695 C C . ARG A 1 89 ? -11.653 16.497 28.544 1.00 52.47 89 ARG A C 1
ATOM 697 O O . ARG A 1 89 ? -11.446 15.288 28.490 1.00 52.47 89 ARG A O 1
ATOM 704 N N . THR A 1 90 ? -11.011 17.329 29.358 1.00 52.41 90 THR A N 1
ATOM 705 C CA . THR A 1 90 ? -10.047 16.883 30.371 1.00 52.41 90 THR A CA 1
ATOM 706 C C . THR A 1 90 ? -10.418 17.509 31.707 1.00 52.41 90 THR A C 1
ATOM 708 O O . THR A 1 90 ? -10.590 18.726 31.771 1.00 52.41 90 THR A O 1
ATOM 711 N N . GLY A 1 91 ? -10.594 16.706 32.759 1.00 48.56 91 GLY A N 1
ATOM 712 C CA . GLY A 1 91 ? -10.889 17.210 34.108 1.00 48.56 91 GLY A CA 1
ATOM 713 C C . GLY A 1 91 ? -12.153 18.081 34.204 1.00 48.56 91 GLY A C 1
ATOM 714 O O . GLY A 1 91 ? -12.177 19.056 34.949 1.00 48.56 91 GLY A O 1
ATOM 715 N N . GLY A 1 92 ? -13.191 17.776 33.416 1.00 50.09 92 GLY A N 1
ATOM 716 C CA . GLY A 1 92 ? -14.470 18.505 33.412 1.00 50.09 92 GLY A CA 1
ATOM 717 C C . GLY A 1 92 ? -14.523 19.770 32.541 1.00 50.09 92 GLY A C 1
ATOM 718 O O . GLY A 1 92 ? -15.619 20.246 32.243 1.00 50.09 92 GLY A O 1
ATOM 719 N N . GLU A 1 93 ? -13.391 20.284 32.046 1.00 45.16 93 GLU A N 1
ATOM 720 C CA . GLU A 1 93 ? -13.367 21.409 31.100 1.00 45.16 93 GLU A CA 1
ATOM 721 C C . GLU A 1 93 ? -13.510 20.930 29.651 1.00 45.16 93 GLU A C 1
ATOM 723 O O . GLU A 1 93 ? -12.739 20.100 29.165 1.00 45.16 93 GLU A O 1
ATOM 728 N N . LYS A 1 94 ? -14.485 21.491 28.924 1.00 46.44 94 LYS A N 1
ATOM 729 C CA . LYS A 1 94 ? -14.670 21.250 27.488 1.00 46.44 94 LYS A CA 1
ATOM 730 C C . LYS A 1 94 ? -13.746 22.182 26.705 1.00 46.44 94 LYS A C 1
ATOM 732 O O . LYS A 1 94 ? -13.962 23.392 26.695 1.00 46.44 94 LYS A O 1
ATOM 737 N N . ARG A 1 95 ? -12.738 21.636 26.026 1.00 49.19 95 ARG A N 1
ATOM 738 C CA . ARG A 1 95 ? -11.815 22.404 25.185 1.00 49.19 95 ARG A CA 1
ATOM 739 C C . ARG A 1 95 ? -12.019 22.047 23.714 1.00 49.19 95 ARG A C 1
ATOM 741 O O . ARG A 1 95 ? -12.151 20.884 23.331 1.00 49.19 95 ARG A O 1
ATOM 748 N N . SER A 1 96 ? -12.065 23.068 22.863 1.00 44.69 96 SER A N 1
ATOM 749 C CA . SER A 1 96 ? -11.999 22.859 21.417 1.00 44.69 96 SER A CA 1
ATOM 750 C C . SER A 1 96 ? -10.568 22.455 21.073 1.00 44.69 96 SER A C 1
ATOM 752 O O . SER A 1 96 ? -9.646 23.237 21.294 1.00 44.69 96 SER A O 1
ATOM 754 N N . ALA A 1 97 ? -10.370 21.246 20.544 1.00 44.53 97 ALA A N 1
ATOM 755 C CA . ALA A 1 97 ? -9.095 20.867 19.942 1.00 44.53 97 ALA A CA 1
ATOM 756 C C . ALA A 1 97 ? -8.969 21.617 18.618 1.00 44.53 97 ALA A C 1
ATOM 758 O O . ALA A 1 97 ? -9.465 21.180 17.580 1.00 44.53 97 ALA A O 1
ATOM 759 N N . THR A 1 98 ? -8.315 22.773 18.650 1.00 36.81 98 THR A N 1
ATOM 760 C CA . THR A 1 98 ? -7.672 23.272 17.442 1.00 36.81 98 THR A CA 1
ATOM 761 C C . THR A 1 98 ? -6.446 22.397 17.256 1.00 36.81 98 THR A C 1
ATOM 763 O O . THR A 1 98 ? -5.521 22.460 18.054 1.00 36.81 98 THR A O 1
ATOM 766 N N . VAL A 1 99 ? -6.472 21.531 16.248 1.00 41.16 99 VAL A N 1
ATOM 767 C CA . VAL A 1 99 ? -5.277 20.819 15.798 1.00 41.16 99 VAL A CA 1
ATOM 768 C C . VAL A 1 99 ? -4.265 21.894 15.377 1.00 41.16 99 VAL A C 1
ATOM 770 O O . VAL A 1 99 ? -4.450 22.536 14.338 1.00 41.16 99 VAL A O 1
ATOM 773 N N . GLU A 1 100 ? -3.291 22.181 16.247 1.00 35.66 100 GLU A N 1
ATOM 774 C CA . GLU A 1 100 ? -2.322 23.274 16.074 1.00 35.66 100 GLU A CA 1
ATOM 775 C C . GLU A 1 100 ? -1.373 23.007 14.899 1.00 35.66 100 GLU A C 1
ATOM 777 O O . GLU A 1 100 ? -0.915 23.959 14.268 1.00 35.66 100 GLU A O 1
ATOM 782 N N . ASP A 1 101 ? -1.152 21.735 14.538 1.00 39.00 101 ASP A N 1
ATOM 783 C CA . ASP A 1 101 ? -0.396 21.346 13.347 1.00 39.00 101 ASP A CA 1
ATOM 784 C C . ASP A 1 101 ? -1.324 21.165 12.120 1.00 39.00 101 ASP A C 1
ATOM 786 O O . ASP A 1 101 ? -2.135 20.234 12.063 1.00 39.00 101 ASP A O 1
ATOM 790 N N . PRO A 1 102 ? -1.203 21.998 11.069 1.00 35.31 102 PRO A N 1
ATOM 791 C CA . PRO A 1 102 ? -1.935 21.822 9.814 1.00 35.31 102 PRO A CA 1
ATOM 792 C C . PRO A 1 102 ? -1.780 20.430 9.171 1.00 35.31 102 PRO A C 1
ATOM 794 O O . PRO A 1 102 ? -2.663 20.025 8.412 1.00 35.31 102 PRO A O 1
ATOM 797 N N . ARG A 1 103 ? -0.702 19.692 9.479 1.00 36.56 103 ARG A N 1
ATOM 798 C CA . ARG A 1 103 ? -0.410 18.332 8.981 1.00 36.56 103 ARG A CA 1
ATOM 799 C C . ARG A 1 103 ? -1.235 17.238 9.659 1.00 36.56 103 ARG A C 1
ATOM 801 O O . ARG A 1 103 ? -1.399 16.155 9.102 1.00 36.56 103 ARG A O 1
ATOM 808 N N . GLU A 1 104 ? -1.771 17.503 10.845 1.00 36.34 104 GLU A N 1
ATOM 809 C CA . GLU A 1 104 ? -2.581 16.552 11.616 1.00 36.34 104 GLU A CA 1
ATOM 810 C C . GLU A 1 104 ? -4.070 16.588 11.219 1.00 36.34 104 GLU A C 1
ATOM 812 O O . GLU A 1 104 ? -4.832 15.694 11.576 1.00 36.34 104 GLU A O 1
ATOM 817 N N . ARG A 1 105 ? -4.495 17.569 10.404 1.00 33.81 105 ARG A N 1
ATOM 818 C CA . ARG A 1 105 ? -5.894 17.743 9.954 1.00 33.81 105 ARG A CA 1
ATOM 819 C C . ARG A 1 10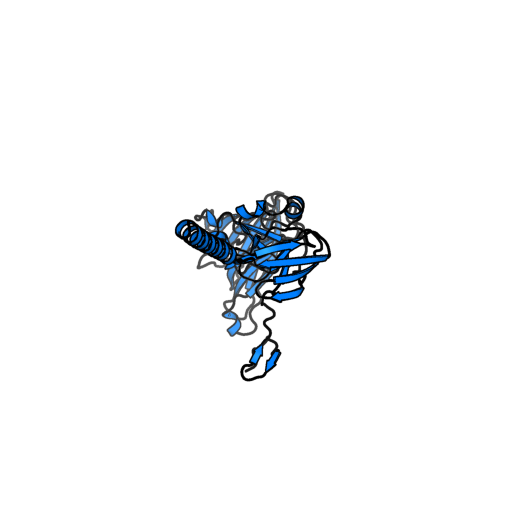5 ? -6.441 16.629 9.051 1.00 33.81 105 ARG A C 1
ATOM 821 O O . ARG A 1 105 ? -7.650 16.597 8.836 1.00 33.81 105 ARG A O 1
ATOM 828 N N . TRP A 1 106 ? -5.578 15.772 8.505 1.00 33.28 106 TRP A N 1
ATOM 829 C CA . TRP A 1 106 ? -5.928 14.768 7.487 1.00 33.28 106 TRP A CA 1
ATOM 830 C C . TRP A 1 106 ? -5.483 13.344 7.839 1.00 33.28 106 TRP A C 1
ATOM 832 O O . TRP A 1 106 ? -5.628 12.430 7.025 1.00 33.28 106 TRP A O 1
ATOM 842 N N . ARG A 1 107 ? -4.905 13.124 9.027 1.00 37.12 107 ARG A N 1
ATOM 843 C CA . ARG A 1 107 ? -4.446 11.788 9.406 1.00 37.12 107 ARG A CA 1
ATOM 844 C C . ARG A 1 107 ? -5.641 10.900 9.741 1.00 37.12 107 ARG A C 1
ATOM 846 O O . ARG A 1 107 ? -6.412 11.215 10.633 1.00 37.12 107 ARG A O 1
ATOM 853 N N . LEU A 1 108 ? -5.694 9.717 9.122 1.00 39.06 108 LEU A N 1
ATOM 854 C CA . LEU A 1 108 ? -6.508 8.576 9.580 1.00 39.06 108 LEU A CA 1
ATOM 855 C C . LEU A 1 108 ? -6.077 8.050 10.977 1.00 39.06 108 LEU A C 1
ATOM 857 O O . LEU A 1 108 ? -6.656 7.107 11.504 1.00 39.06 108 LEU A O 1
ATOM 861 N N . GLU A 1 109 ? -5.038 8.655 11.568 1.00 47.75 109 GLU A N 1
ATOM 862 C CA . GLU A 1 109 ? -4.653 8.552 12.976 1.00 47.75 109 GLU A CA 1
ATOM 863 C C . GLU A 1 109 ? -5.529 9.525 13.761 1.00 47.75 109 GLU A C 1
ATOM 865 O O . GLU A 1 109 ? -5.367 10.739 13.680 1.00 47.75 109 GLU A O 1
ATOM 870 N N . VAL A 1 110 ? -6.510 8.981 14.461 1.00 52.50 110 VAL A N 1
ATOM 871 C CA . VAL A 1 110 ? -7.604 9.773 15.003 1.00 52.50 110 VAL A CA 1
ATOM 872 C C . VAL A 1 110 ? -7.242 10.413 16.343 1.00 52.50 110 VAL A C 1
ATOM 874 O O . VAL A 1 110 ? -7.784 11.467 16.669 1.00 52.50 110 VAL A O 1
ATOM 877 N N . LEU A 1 111 ? -6.313 9.835 17.111 1.00 54.88 111 LEU A N 1
ATOM 878 C CA . LEU A 1 111 ? -5.890 10.419 18.381 1.00 54.88 111 LEU A CA 1
ATOM 879 C C . LEU A 1 111 ? -4.607 9.786 18.930 1.00 54.88 111 LEU A C 1
ATOM 881 O O . LEU A 1 111 ? -4.523 8.562 19.026 1.00 54.88 111 LEU A O 1
ATOM 885 N N . ARG A 1 112 ? -3.677 10.622 19.408 1.00 55.59 112 ARG A N 1
ATOM 886 C CA . ARG A 1 112 ? -2.713 10.254 20.456 1.00 55.59 112 ARG A CA 1
ATOM 887 C C . ARG A 1 112 ? -3.101 10.981 21.735 1.00 55.59 112 ARG A C 1
ATOM 889 O O . ARG A 1 112 ? -3.041 12.210 21.757 1.00 55.59 112 ARG A O 1
ATOM 896 N N . PRO A 1 113 ? -3.538 10.274 22.778 1.00 55.44 113 PRO A N 1
ATOM 897 C CA . PRO A 1 113 ? -3.994 10.929 23.987 1.00 55.44 113 PRO A CA 1
ATOM 898 C C . PRO A 1 113 ? -2.898 11.766 24.644 1.00 55.44 113 PRO A C 1
ATOM 900 O O . PRO A 1 113 ? -1.751 11.310 24.714 1.00 55.44 113 PRO A O 1
ATOM 903 N N . PRO A 1 114 ? -3.223 12.967 25.152 1.00 48.78 114 PRO A N 1
ATOM 904 C CA . PRO A 1 114 ? -2.268 13.753 25.913 1.00 48.78 114 PRO A CA 1
ATOM 905 C C . PRO A 1 114 ? -1.811 12.982 27.159 1.00 48.78 114 PRO A C 1
ATOM 907 O O . PRO A 1 114 ? -2.520 12.133 27.706 1.00 48.78 114 PRO A O 1
ATOM 910 N N . TRP A 1 115 ? -0.591 13.270 27.608 1.00 40.88 115 TRP A N 1
ATOM 911 C CA . TRP A 1 115 ? -0.041 12.671 28.821 1.00 40.88 115 TRP A CA 1
ATOM 912 C C . TRP A 1 115 ? -0.935 13.030 30.023 1.00 40.88 115 TRP A C 1
ATOM 914 O O . TRP A 1 115 ? -1.236 14.204 30.220 1.00 40.88 115 TRP A O 1
ATOM 924 N N . GLY A 1 116 ? -1.380 12.032 30.798 1.00 51.59 116 GLY A N 1
ATOM 925 C CA . GLY A 1 116 ? -2.308 12.237 31.922 1.00 51.59 116 GLY A CA 1
ATOM 926 C C . GLY A 1 116 ? -3.802 12.050 31.613 1.00 51.59 116 GLY A C 1
ATOM 927 O O . GLY A 1 116 ? -4.619 12.581 32.352 1.00 51.59 116 GLY A O 1
ATOM 928 N N . TRP A 1 117 ? -4.177 11.315 30.555 1.00 57.69 117 TRP A N 1
ATOM 929 C CA . TRP A 1 117 ? -5.583 11.008 30.232 1.00 57.69 117 TRP A CA 1
ATOM 930 C C . TRP A 1 117 ? -6.224 10.037 31.250 1.00 57.69 117 TRP A C 1
ATOM 932 O O . TRP A 1 117 ? -5.893 8.842 31.301 1.00 57.69 117 TRP A O 1
ATOM 942 N N . THR A 1 118 ? -7.146 10.547 32.063 1.00 60.31 118 THR A N 1
ATOM 943 C CA . THR A 1 118 ? -7.761 9.868 33.218 1.00 60.31 118 THR A CA 1
ATOM 944 C C . THR A 1 118 ? -9.235 9.510 32.992 1.00 60.31 118 THR A C 1
ATOM 946 O O . THR A 1 118 ? -9.783 9.703 31.909 1.00 60.31 118 THR A O 1
ATOM 949 N N . SER A 1 119 ? -9.871 8.894 33.994 1.00 59.28 119 SER A N 1
ATOM 950 C CA . SER A 1 119 ? -11.308 8.598 33.969 1.00 59.28 119 SER A CA 1
ATOM 951 C C . SER A 1 119 ? -12.141 9.876 33.822 1.00 59.28 119 SER A C 1
ATOM 953 O O . SER A 1 119 ? -11.865 10.867 34.493 1.00 59.28 119 SER A O 1
ATOM 955 N N . GLY A 1 120 ? -13.184 9.834 32.987 1.00 57.50 120 GLY A N 1
ATOM 956 C CA . GLY A 1 120 ? -14.072 10.974 32.721 1.00 57.50 120 GLY A CA 1
ATOM 957 C C . GLY A 1 120 ? -13.568 11.936 31.641 1.00 57.50 120 GLY A C 1
ATOM 958 O O . GLY A 1 120 ? -14.279 12.870 31.259 1.00 57.50 120 GLY A O 1
ATOM 959 N N . ASP A 1 121 ? -12.367 11.699 31.114 1.00 62.47 121 ASP A N 1
ATOM 960 C CA . ASP A 1 121 ? -11.866 12.435 29.970 1.00 62.47 121 ASP A CA 1
ATOM 961 C C . ASP A 1 121 ? -12.406 11.826 28.660 1.00 62.47 121 ASP A C 1
ATOM 963 O O . ASP A 1 121 ? -12.470 10.607 28.477 1.00 62.47 121 ASP A O 1
ATOM 967 N N . GLU A 1 122 ? -12.780 12.693 27.721 1.00 67.31 122 GLU A N 1
ATOM 968 C CA . GLU A 1 122 ? -13.494 12.327 26.494 1.00 67.31 122 GLU A CA 1
ATOM 969 C C . GLU A 1 122 ? -12.811 12.965 25.284 1.00 67.31 122 GLU A C 1
ATOM 971 O O . GLU A 1 122 ? -12.437 14.139 25.323 1.00 67.31 122 GLU A O 1
ATOM 976 N N . VAL A 1 123 ? -12.696 12.229 24.179 1.00 67.00 123 VAL A N 1
ATOM 977 C CA . VAL A 1 123 ? -12.307 12.808 22.886 1.00 67.00 123 VAL A CA 1
ATOM 978 C C . VAL A 1 123 ? -13.389 12.581 21.849 1.00 67.00 123 VAL A C 1
ATOM 980 O O . VAL A 1 123 ? -13.935 11.487 21.740 1.00 67.00 123 VAL A O 1
ATOM 983 N N . THR A 1 124 ? -13.665 13.624 21.062 1.00 66.31 124 THR A N 1
ATOM 984 C CA . THR A 1 124 ? -14.642 13.598 19.976 1.00 66.31 124 THR A CA 1
ATOM 985 C C . THR A 1 124 ? -13.976 13.775 18.615 1.00 66.31 124 THR A C 1
ATOM 987 O O . THR A 1 124 ? -13.237 14.733 18.363 1.00 66.31 124 THR A O 1
ATOM 990 N N . VAL A 1 125 ? -14.317 12.874 17.704 1.00 68.19 125 VAL A N 1
ATOM 991 C CA . VAL A 1 125 ? -13.764 12.757 16.357 1.00 68.19 125 VAL A CA 1
ATOM 992 C C . VAL A 1 125 ? -14.910 12.868 15.372 1.00 68.19 125 VAL A C 1
ATOM 994 O O . VAL A 1 125 ? -15.825 12.059 15.424 1.00 68.19 125 VAL A O 1
ATOM 997 N N . ALA A 1 126 ? -14.875 13.831 14.459 1.00 65.31 126 ALA A N 1
ATOM 998 C CA . ALA A 1 126 ? -15.845 13.914 13.377 1.00 65.31 126 ALA A CA 1
ATOM 999 C C . ALA A 1 126 ? -15.319 13.214 12.122 1.00 65.31 126 ALA A C 1
ATOM 1001 O O . ALA A 1 126 ? -14.198 13.446 11.675 1.00 65.31 126 ALA A O 1
ATOM 1002 N N . LEU A 1 127 ? -16.170 12.390 11.532 1.00 67.44 127 LEU A N 1
ATOM 1003 C CA . LEU A 1 127 ? -16.005 11.754 10.237 1.00 67.44 127 LEU A CA 1
ATOM 1004 C C . LEU A 1 127 ? -17.062 12.322 9.307 1.00 67.44 127 LEU A C 1
ATOM 1006 O O . LEU A 1 127 ? -18.207 12.492 9.715 1.00 67.44 127 LEU A O 1
ATOM 1010 N N . ARG A 1 128 ? -16.704 12.584 8.055 1.00 65.75 128 ARG A N 1
ATOM 1011 C CA . ARG A 1 128 ? -17.672 12.986 7.034 1.00 65.75 128 ARG A CA 1
ATOM 1012 C C . ARG A 1 128 ? -17.467 12.159 5.769 1.00 65.75 128 ARG A C 1
ATOM 1014 O O . ARG A 1 128 ? -16.854 12.667 4.829 1.00 65.75 128 ARG A O 1
ATOM 1021 N N . PRO A 1 129 ? -17.894 10.886 5.754 1.00 58.06 129 PRO A N 1
ATOM 1022 C CA . PRO A 1 129 ? -17.845 10.091 4.538 1.00 58.06 129 PRO A CA 1
ATOM 1023 C C . PRO A 1 129 ? -18.721 10.739 3.450 1.00 58.06 129 PRO A C 1
ATOM 1025 O O . PRO A 1 129 ? -19.787 11.299 3.740 1.00 58.06 129 PRO A O 1
ATOM 1028 N N . ALA A 1 130 ? -18.228 10.720 2.209 1.00 51.16 130 ALA A N 1
ATOM 1029 C CA . ALA A 1 130 ? -18.927 11.281 1.051 1.00 51.16 130 ALA A CA 1
ATOM 1030 C C . ALA A 1 130 ? -20.156 10.439 0.665 1.00 51.16 130 ALA A C 1
ATOM 1032 O O . ALA A 1 130 ? -21.185 10.990 0.278 1.00 51.16 130 ALA A O 1
ATOM 1033 N N . GLU A 1 131 ? -20.060 9.123 0.851 1.00 53.44 131 GLU A N 1
ATOM 1034 C CA . GLU A 1 131 ? -21.116 8.133 0.629 1.00 53.44 131 GLU A CA 1
ATOM 1035 C C . GLU A 1 131 ? -21.311 7.273 1.886 1.00 53.44 131 GLU A C 1
ATOM 1037 O O . GLU A 1 131 ? -20.512 7.334 2.819 1.00 53.44 131 GLU A O 1
ATOM 1042 N N . SER A 1 132 ? -22.386 6.484 1.960 1.00 65.81 132 SER A N 1
ATOM 1043 C CA . SER A 1 132 ? -22.589 5.611 3.121 1.00 65.81 132 SER A CA 1
ATOM 1044 C C . SER A 1 132 ? -21.565 4.476 3.128 1.00 65.81 132 SER A C 1
ATOM 1046 O O . SER A 1 132 ? -21.411 3.757 2.145 1.00 65.81 132 SER A O 1
ATOM 1048 N N . VAL A 1 133 ? -20.907 4.282 4.268 1.00 66.69 133 VAL A N 1
ATOM 1049 C CA . VAL A 1 133 ? -19.972 3.181 4.499 1.00 66.69 133 VAL A CA 1
ATOM 1050 C C . VAL A 1 133 ? -20.722 2.038 5.194 1.00 66.69 133 VAL A C 1
ATOM 1052 O O . VAL A 1 133 ? -21.320 2.284 6.239 1.00 66.69 133 VAL A O 1
ATOM 1055 N N . PRO A 1 134 ? -20.687 0.793 4.687 1.00 59.38 134 PRO A N 1
ATOM 1056 C CA . PRO A 1 134 ? -21.453 -0.320 5.256 1.00 59.38 134 PRO A CA 1
ATOM 1057 C C . PRO A 1 134 ? -20.884 -0.857 6.579 1.00 59.38 134 PRO A C 1
ATOM 1059 O O . PRO A 1 134 ? -21.655 -1.243 7.454 1.00 59.38 134 PRO A O 1
ATOM 1062 N N . HIS A 1 135 ? -19.558 -0.855 6.741 1.00 63.59 135 HIS A N 1
ATOM 1063 C CA . HIS A 1 135 ? -18.883 -1.234 7.982 1.00 63.59 135 HIS A CA 1
ATOM 1064 C C . HIS A 1 135 ? -17.746 -0.268 8.277 1.00 63.59 135 HIS A C 1
ATOM 1066 O O . HIS A 1 135 ? -16.906 0.014 7.420 1.00 63.59 135 HIS A O 1
ATOM 1072 N N . CYS A 1 136 ? -17.694 0.214 9.508 1.00 69.88 136 CYS A N 1
ATOM 1073 C CA . CYS A 1 136 ? -16.597 1.021 9.997 1.00 69.88 136 CYS A CA 1
ATOM 1074 C C . CYS A 1 136 ? -16.060 0.402 11.282 1.00 69.88 136 CYS A C 1
ATOM 1076 O O . CYS A 1 136 ? -16.810 -0.135 12.089 1.00 69.88 136 CYS A O 1
ATOM 1078 N N . TRP A 1 137 ? -14.752 0.460 11.459 1.00 69.75 137 TRP A N 1
ATOM 1079 C CA . TRP A 1 137 ? -14.028 -0.133 12.563 1.00 69.75 137 TRP A CA 1
ATOM 1080 C C . TRP A 1 137 ? -13.299 0.951 13.336 1.00 69.75 137 TRP A C 1
ATOM 1082 O O . TRP A 1 137 ? -12.717 1.855 12.741 1.00 69.75 137 TRP A O 1
ATOM 1092 N N . VAL A 1 138 ? -13.292 0.836 14.657 1.00 75.38 138 VAL A N 1
ATOM 1093 C CA . VAL A 1 138 ? -12.454 1.656 15.535 1.00 75.38 138 VAL A CA 1
ATOM 1094 C C . VAL A 1 138 ? -11.358 0.769 16.106 1.00 75.38 138 VAL A C 1
ATOM 1096 O O . VAL A 1 138 ? -11.655 -0.231 16.766 1.00 75.38 138 VAL A O 1
ATOM 1099 N N . GLY A 1 139 ? -10.101 1.106 15.824 1.00 68.81 139 GLY A N 1
ATOM 1100 C CA . GLY A 1 139 ? -8.928 0.469 16.410 1.00 68.81 139 GLY A CA 1
ATOM 1101 C C . GLY A 1 139 ? -8.425 1.259 17.613 1.00 68.81 139 GLY A C 1
ATOM 1102 O O . GLY A 1 139 ? -8.411 2.490 17.595 1.00 68.81 139 GLY A O 1
ATOM 1103 N N . ILE A 1 140 ? -8.038 0.550 18.673 1.00 74.25 140 ILE A N 1
ATOM 1104 C CA . ILE A 1 140 ? -7.493 1.152 19.894 1.00 74.25 140 ILE A CA 1
ATOM 1105 C C . ILE A 1 140 ? -6.235 0.388 20.299 1.00 74.25 140 ILE A C 1
ATOM 1107 O O . ILE A 1 140 ? -6.331 -0.794 20.640 1.00 74.25 140 ILE A O 1
ATOM 1111 N N . ASP A 1 141 ? -5.089 1.072 20.294 1.00 71.19 141 ASP A N 1
ATOM 1112 C CA . ASP A 1 141 ? -3.840 0.571 20.874 1.00 71.19 141 ASP A CA 1
ATOM 1113 C C . ASP A 1 141 ? -3.712 1.096 22.313 1.00 71.19 141 ASP A C 1
ATOM 1115 O O . ASP A 1 141 ? -3.950 2.282 22.579 1.00 71.19 141 ASP A O 1
ATOM 1119 N N . TYR A 1 142 ? -3.369 0.223 23.259 1.00 77.19 142 TYR A N 1
ATOM 1120 C CA . TYR A 1 142 ? -3.390 0.534 24.687 1.00 77.19 142 TYR A CA 1
ATOM 1121 C C . TYR A 1 142 ? -2.348 -0.247 25.495 1.00 77.19 142 TYR A C 1
ATOM 1123 O O . TYR A 1 142 ? -1.986 -1.368 25.161 1.00 77.19 142 TYR A O 1
ATOM 1131 N N . HIS A 1 143 ? -1.929 0.312 26.628 1.00 77.19 143 HIS A N 1
ATOM 1132 C CA . HIS A 1 143 ? -1.183 -0.385 27.673 1.00 77.19 143 HIS A CA 1
ATOM 1133 C C . HIS A 1 143 ? -2.049 -0.516 28.922 1.00 77.19 143 HIS A C 1
ATOM 1135 O O . HIS A 1 143 ? -2.622 0.464 29.390 1.00 77.19 143 HIS A O 1
ATOM 1141 N N . THR A 1 144 ? -2.138 -1.709 29.495 1.00 74.81 144 THR A N 1
ATOM 1142 C CA . THR A 1 144 ? -2.795 -1.914 30.792 1.00 74.81 144 THR A CA 1
ATOM 1143 C C . THR A 1 144 ? -1.809 -1.672 31.927 1.00 74.81 144 THR A C 1
ATOM 1145 O O . THR A 1 144 ? -0.664 -2.101 31.841 1.00 74.81 144 THR A O 1
ATOM 1148 N N . GLU A 1 145 ? -2.251 -1.073 33.031 1.00 71.69 145 GLU A N 1
ATOM 1149 C CA . GLU A 1 145 ? -1.414 -0.888 34.231 1.00 71.69 145 GLU A CA 1
ATOM 1150 C C . GLU A 1 145 ? -1.394 -2.123 35.164 1.00 71.69 145 GLU A C 1
ATOM 1152 O O . GLU A 1 145 ? -0.889 -2.070 36.282 1.00 71.69 145 GLU A O 1
ATOM 1157 N N . GLY A 1 146 ? -1.911 -3.274 34.711 1.00 71.56 146 GLY A N 1
ATOM 1158 C CA . GLY A 1 146 ? -1.903 -4.529 35.467 1.00 71.56 146 GLY A CA 1
ATOM 1159 C C . GLY A 1 146 ? -2.560 -5.697 34.727 1.00 71.56 146 GLY A C 1
ATOM 1160 O O . GLY A 1 146 ? -2.849 -5.612 33.539 1.00 71.56 146 GLY A O 1
ATOM 1161 N N . LEU A 1 147 ? -2.823 -6.793 35.448 1.00 71.94 147 LEU A N 1
ATOM 1162 C CA . LEU A 1 147 ? -3.431 -8.027 34.916 1.00 71.94 147 LEU A CA 1
ATOM 1163 C C . LEU A 1 147 ? -4.974 -8.019 34.970 1.00 71.94 147 LEU A C 1
ATOM 1165 O O . LEU A 1 147 ? -5.603 -9.075 35.006 1.00 71.94 147 LEU A O 1
ATOM 1169 N N . ARG A 1 148 ? -5.599 -6.838 35.038 1.00 76.00 148 ARG A N 1
ATOM 1170 C CA . ARG A 1 148 ? -7.062 -6.691 35.025 1.00 76.00 148 ARG A CA 1
ATOM 1171 C C . ARG A 1 148 ? -7.515 -6.021 33.730 1.00 76.00 148 ARG A C 1
ATOM 1173 O O . ARG A 1 148 ? -6.855 -5.066 33.318 1.00 76.00 148 ARG A O 1
ATOM 1180 N N . PRO A 1 149 ? -8.609 -6.490 33.104 1.00 77.44 149 PRO A N 1
ATOM 1181 C CA . PRO A 1 149 ? -9.182 -5.815 31.950 1.00 77.44 149 PRO A CA 1
ATOM 1182 C C . PRO A 1 149 ? -9.541 -4.368 32.290 1.00 77.44 149 PRO A C 1
ATOM 1184 O O . PRO A 1 149 ? -9.961 -4.079 33.412 1.00 77.44 149 PRO A O 1
ATOM 1187 N N . ALA A 1 150 ? -9.396 -3.473 31.321 1.00 82.75 150 ALA A N 1
ATOM 1188 C CA . ALA A 1 150 ? -9.862 -2.093 31.431 1.00 82.75 150 ALA A CA 1
ATOM 1189 C C . ALA A 1 150 ? -11.141 -1.914 30.610 1.00 82.75 150 ALA A C 1
ATOM 1191 O O . ALA A 1 150 ? -11.337 -2.610 29.618 1.00 82.75 150 ALA A O 1
ATOM 1192 N N . ARG A 1 151 ? -12.017 -0.980 30.986 1.00 84.88 151 ARG A N 1
ATOM 1193 C CA . ARG A 1 151 ? -13.275 -0.748 30.256 1.00 84.88 151 ARG A CA 1
ATOM 1194 C C . ARG A 1 151 ? -13.393 0.670 29.740 1.00 84.88 151 ARG A C 1
ATOM 1196 O O . ARG A 1 151 ? -13.010 1.613 30.422 1.00 84.88 151 ARG A O 1
ATOM 1203 N N . LEU A 1 152 ? -13.933 0.845 28.544 1.00 86.00 152 LEU A N 1
ATOM 1204 C CA . LEU A 1 152 ? -14.184 2.163 27.960 1.00 86.00 152 LEU A CA 1
ATOM 1205 C C . LEU A 1 152 ? -15.459 2.140 27.119 1.00 86.00 152 LEU A C 1
ATOM 1207 O O . LEU A 1 152 ? -15.948 1.069 26.768 1.00 86.00 152 LEU A O 1
ATOM 1211 N N . THR A 1 153 ? -15.991 3.309 26.787 1.00 85.44 153 THR A N 1
ATOM 1212 C CA . THR A 1 153 ? -17.212 3.425 25.985 1.00 85.44 153 THR A CA 1
ATOM 1213 C C . THR A 1 153 ? -16.916 4.157 24.684 1.00 85.44 153 THR A C 1
ATOM 1215 O O . THR A 1 153 ? -16.302 5.224 24.688 1.00 85.44 153 THR A O 1
ATOM 1218 N N . LEU A 1 154 ? -17.380 3.594 23.565 1.00 84.31 154 LEU A N 1
ATOM 1219 C CA . LEU A 1 154 ? -17.451 4.300 22.287 1.00 84.31 154 LEU A CA 1
ATOM 1220 C C . LEU A 1 154 ? -18.855 4.861 22.078 1.00 84.31 154 LEU A C 1
ATOM 1222 O O . LEU A 1 154 ? -19.804 4.101 21.896 1.00 84.31 154 LEU A O 1
ATOM 1226 N N . GLY A 1 155 ? -18.994 6.181 22.076 1.00 83.75 155 GLY A N 1
ATOM 1227 C CA . GLY A 1 155 ? -20.209 6.871 21.655 1.00 83.75 155 GLY A CA 1
ATOM 1228 C C . GLY A 1 155 ? -20.184 7.184 20.159 1.00 83.75 155 GLY A C 1
ATOM 1229 O O . GLY A 1 155 ? -19.156 7.555 19.608 1.00 83.75 155 GLY A O 1
ATOM 1230 N N . LEU A 1 156 ? -21.322 7.068 19.491 1.00 83.44 156 LEU A N 1
ATOM 1231 C CA . LEU A 1 156 ? -21.526 7.431 18.092 1.00 83.44 156 LEU A CA 1
ATOM 1232 C C . LEU A 1 156 ? -22.701 8.401 18.034 1.00 83.44 156 LEU A C 1
ATOM 1234 O O . LEU A 1 156 ? -23.777 8.069 18.525 1.00 83.44 156 LEU A O 1
ATOM 1238 N N . GLU A 1 157 ? -22.510 9.575 17.442 1.00 83.25 157 GLU A N 1
ATOM 1239 C CA . GLU A 1 157 ? -23.537 10.600 17.244 1.00 83.25 157 GLU A CA 1
ATOM 1240 C C . GLU A 1 157 ? -23.584 10.982 15.760 1.00 83.25 157 GLU A C 1
ATOM 1242 O O . GLU A 1 157 ? -22.636 11.536 15.211 1.00 83.25 157 GLU A O 1
ATOM 1247 N N . THR A 1 158 ? -24.690 10.677 15.085 1.00 77.75 158 THR A N 1
ATOM 1248 C CA . THR A 1 158 ? -24.880 11.036 13.668 1.00 77.75 158 THR A CA 1
ATOM 1249 C C . THR A 1 158 ? -25.625 12.364 13.524 1.00 77.75 158 THR A C 1
ATOM 1251 O O . THR A 1 158 ? -26.343 12.794 14.428 1.00 77.75 158 THR A O 1
ATOM 1254 N N . THR A 1 159 ? -25.518 13.002 12.357 1.00 66.88 159 THR A N 1
ATOM 1255 C CA . THR A 1 159 ? -26.266 14.228 12.000 1.00 66.88 159 THR A CA 1
ATOM 1256 C C . THR A 1 159 ? -27.790 14.102 12.125 1.00 66.88 159 THR A C 1
ATOM 1258 O O . THR A 1 159 ? -28.458 15.108 12.346 1.00 66.88 159 THR A O 1
ATOM 1261 N N . GLY A 1 160 ? -28.345 12.886 12.061 1.00 63.59 160 GLY A N 1
ATOM 1262 C CA . GLY A 1 160 ? -29.765 12.607 12.313 1.00 63.59 160 GLY A CA 1
ATOM 1263 C C . GLY A 1 160 ? -30.157 12.513 13.796 1.00 63.59 160 GLY A C 1
ATOM 1264 O O . GLY A 1 160 ? -31.299 12.182 14.097 1.00 63.59 160 GLY A O 1
ATOM 1265 N N . GLY A 1 161 ? -29.226 12.749 14.729 1.00 66.44 161 GLY A N 1
ATOM 1266 C CA . GLY A 1 161 ? -29.465 12.694 16.176 1.00 66.44 161 GLY A CA 1
ATOM 1267 C C . GLY A 1 161 ? -29.463 11.284 16.777 1.00 66.44 161 GLY A C 1
ATOM 1268 O O . GLY A 1 161 ? -29.632 11.143 17.989 1.00 66.44 161 GLY A O 1
ATOM 1269 N N . ALA A 1 162 ? -29.242 10.238 15.973 1.00 70.44 162 ALA A N 1
ATOM 1270 C CA . ALA A 1 162 ? -29.110 8.878 16.484 1.00 70.44 162 ALA A CA 1
ATOM 1271 C C . ALA A 1 162 ? -27.813 8.753 17.294 1.00 70.44 162 ALA A C 1
ATOM 1273 O O . ALA A 1 162 ? -26.723 9.015 16.769 1.00 70.44 162 ALA A O 1
ATOM 1274 N N . LYS A 1 163 ? -27.959 8.351 18.564 1.00 80.94 163 LYS A N 1
ATOM 1275 C CA . LYS A 1 163 ? -26.863 8.097 19.502 1.00 80.94 163 LYS A CA 1
ATOM 1276 C C . LYS A 1 163 ? -26.766 6.614 19.820 1.00 80.94 163 LYS A C 1
ATOM 1278 O O . LYS A 1 163 ? -27.766 5.995 20.174 1.00 80.94 163 LYS A O 1
ATOM 1283 N N . ARG A 1 164 ? -25.563 6.053 19.729 1.00 84.62 164 ARG A N 1
ATOM 1284 C CA . ARG A 1 164 ? -25.274 4.665 20.109 1.00 84.62 164 ARG A CA 1
ATOM 1285 C C . ARG A 1 164 ? -24.029 4.628 20.981 1.00 84.62 164 ARG A C 1
ATOM 1287 O O . ARG A 1 164 ? -23.029 5.231 20.622 1.00 84.62 164 ARG A O 1
ATOM 1294 N N . ALA A 1 165 ? -24.090 3.913 22.098 1.00 85.25 165 ALA A N 1
ATOM 1295 C CA . ALA A 1 165 ? -22.934 3.636 22.940 1.00 85.25 165 ALA A CA 1
ATOM 1296 C C . ALA A 1 165 ? -22.564 2.154 22.818 1.00 85.25 165 ALA A C 1
ATOM 1298 O O . ALA A 1 165 ? -23.439 1.289 22.875 1.00 85.25 165 ALA A O 1
ATOM 1299 N N . ILE A 1 166 ? -21.282 1.867 22.622 1.00 85.44 166 ILE A N 1
ATOM 1300 C CA . ILE A 1 166 ? -20.733 0.517 22.528 1.00 85.44 166 ILE A CA 1
ATOM 1301 C C . ILE A 1 166 ? -19.758 0.355 23.700 1.00 85.44 166 ILE A C 1
ATOM 1303 O O . ILE A 1 166 ? -18.696 0.983 23.687 1.00 85.44 166 ILE A O 1
ATOM 1307 N N . PRO A 1 167 ? -20.115 -0.429 24.733 1.00 86.88 167 PRO A N 1
ATOM 1308 C CA . PRO A 1 167 ? -19.204 -0.718 25.829 1.00 86.88 167 PRO A CA 1
ATOM 1309 C C . PRO A 1 167 ? -18.098 -1.648 25.332 1.00 86.88 167 PRO A C 1
ATOM 1311 O O . PRO A 1 167 ? -18.372 -2.635 24.649 1.00 86.88 167 PRO A O 1
ATOM 1314 N N . LEU A 1 168 ? -16.857 -1.335 25.686 1.00 85.06 168 LEU A N 1
ATOM 1315 C CA . LEU A 1 168 ? -15.676 -2.085 25.292 1.00 85.06 168 LEU A CA 1
ATOM 1316 C C . LEU A 1 168 ? -14.904 -2.568 26.504 1.00 85.06 168 LEU A C 1
ATOM 1318 O O . LEU A 1 168 ? -14.680 -1.827 27.463 1.00 85.06 168 LEU A O 1
ATOM 1322 N N . GLU A 1 169 ? -14.433 -3.802 26.401 1.00 86.00 169 GLU A N 1
ATOM 1323 C CA . GLU A 1 169 ? -13.485 -4.389 27.330 1.00 86.00 169 GLU A CA 1
ATOM 1324 C C . GLU A 1 169 ? -12.133 -4.529 26.628 1.00 86.00 169 GLU A C 1
ATOM 1326 O O . GLU A 1 169 ? -12.040 -5.073 25.529 1.00 86.00 169 GLU A O 1
ATOM 1331 N N . LEU A 1 170 ? -11.096 -3.992 27.261 1.00 84.12 170 LEU A N 1
ATOM 1332 C CA . LEU A 1 170 ? -9.703 -4.086 26.865 1.00 84.12 170 LEU A CA 1
ATOM 1333 C C . LEU A 1 170 ? -9.071 -5.253 27.627 1.00 84.12 170 LEU A C 1
ATOM 1335 O O . LEU A 1 170 ? -8.862 -5.128 28.839 1.00 84.12 170 LEU A O 1
ATOM 1339 N N . PRO A 1 171 ? -8.761 -6.377 26.958 1.00 80.12 171 PRO A N 1
ATOM 1340 C CA . PRO A 1 171 ? -8.160 -7.530 27.611 1.00 80.12 171 PRO A CA 1
ATOM 1341 C C . PRO A 1 171 ? -6.858 -7.170 28.323 1.00 80.12 171 PRO A C 1
ATOM 1343 O O . PRO A 1 171 ? -6.016 -6.451 27.773 1.00 80.12 171 PRO A O 1
ATOM 1346 N N . ALA A 1 172 ? -6.680 -7.713 29.527 1.00 77.12 172 ALA A N 1
ATOM 1347 C CA . ALA A 1 172 ? -5.387 -7.700 30.192 1.00 77.12 172 ALA A CA 1
ATOM 1348 C C . ALA A 1 172 ? -4.436 -8.733 29.574 1.00 77.12 172 ALA A C 1
ATOM 1350 O O . ALA A 1 172 ? -4.880 -9.799 29.140 1.00 77.12 172 ALA A O 1
ATOM 1351 N N . PRO A 1 173 ? -3.125 -8.457 29.566 1.00 69.31 173 PRO A N 1
ATOM 1352 C CA . PRO A 1 173 ? -2.132 -9.440 29.170 1.00 69.31 173 PRO A CA 1
ATOM 1353 C C . PRO A 1 173 ? -2.103 -10.613 30.156 1.00 69.31 173 PRO A C 1
ATOM 1355 O O . PRO A 1 173 ? -2.174 -10.418 31.365 1.00 69.31 173 PRO A O 1
ATOM 1358 N N . GLU A 1 174 ? -1.931 -11.836 29.648 1.00 69.50 174 GLU A N 1
ATOM 1359 C CA . GLU A 1 174 ? -1.829 -13.048 30.481 1.00 69.50 174 GLU A CA 1
ATOM 1360 C C . GLU A 1 174 ? -0.505 -13.131 31.263 1.00 69.50 174 GLU A C 1
ATOM 1362 O O . GLU A 1 174 ? -0.419 -13.794 32.295 1.00 69.50 174 GLU A O 1
ATOM 1367 N N . VAL A 1 175 ? 0.547 -12.459 30.779 1.00 69.38 175 VAL A N 1
ATOM 1368 C CA . VAL A 1 175 ? 1.900 -12.504 31.354 1.00 69.38 175 VAL A CA 1
ATOM 1369 C C . VAL A 1 175 ? 2.454 -11.089 31.482 1.00 69.38 175 VAL A C 1
ATOM 1371 O O . VAL A 1 175 ? 2.390 -10.310 30.536 1.00 69.38 175 VAL A O 1
ATOM 1374 N N . ALA A 1 176 ? 3.083 -10.772 32.618 1.00 61.91 176 ALA A N 1
ATOM 1375 C CA . ALA A 1 176 ? 3.597 -9.431 32.922 1.00 61.91 176 ALA A CA 1
ATOM 1376 C C . ALA A 1 176 ? 4.546 -8.856 31.851 1.00 61.91 176 ALA A C 1
ATOM 1378 O O . ALA A 1 176 ? 4.512 -7.663 31.580 1.00 61.91 176 ALA A O 1
ATOM 1379 N N . ARG A 1 177 ? 5.347 -9.691 31.176 1.00 57.44 177 ARG A N 1
ATOM 1380 C CA . ARG A 1 177 ? 6.234 -9.249 30.082 1.00 57.44 177 ARG A CA 1
ATOM 1381 C C . ARG A 1 177 ? 5.472 -8.650 28.892 1.00 57.44 177 ARG A C 1
ATOM 1383 O O . ARG A 1 177 ? 6.016 -7.818 28.178 1.00 57.44 177 ARG A O 1
ATOM 1390 N N . ALA A 1 178 ? 4.220 -9.050 28.676 1.00 59.09 178 ALA A N 1
ATOM 1391 C CA . ALA A 1 178 ? 3.383 -8.483 27.623 1.00 59.09 178 ALA A CA 1
ATOM 1392 C C . ALA A 1 178 ? 2.858 -7.074 27.964 1.00 59.09 178 ALA A C 1
ATOM 1394 O O . ALA A 1 178 ? 2.374 -6.407 27.061 1.00 59.09 178 ALA A O 1
ATOM 1395 N N . LEU A 1 179 ? 3.020 -6.579 29.203 1.00 58.31 179 LEU A N 1
ATOM 1396 C CA . LEU A 1 179 ? 2.724 -5.181 29.568 1.00 58.31 179 LEU A CA 1
ATOM 1397 C C . LEU A 1 179 ? 3.644 -4.179 28.841 1.00 58.31 179 LEU A C 1
ATOM 1399 O O . LEU A 1 179 ? 3.270 -3.023 28.643 1.00 58.31 179 LEU A O 1
ATOM 1403 N N . GLU A 1 180 ? 4.835 -4.626 28.422 1.00 59.31 180 GLU A N 1
ATOM 1404 C CA . GLU A 1 180 ? 5.808 -3.820 27.671 1.00 59.31 180 GLU A CA 1
ATOM 1405 C C . GLU A 1 180 ? 5.396 -3.596 26.206 1.00 59.31 180 GLU A C 1
ATOM 1407 O O . GLU A 1 180 ? 5.976 -2.752 25.528 1.00 59.31 180 GLU A O 1
ATOM 1412 N N . SER A 1 181 ? 4.411 -4.345 25.697 1.00 59.25 181 SER A N 1
ATOM 1413 C CA . SER A 1 181 ? 3.886 -4.209 24.334 1.00 59.25 181 SER A CA 1
ATOM 1414 C C . SER A 1 181 ? 2.444 -3.696 24.369 1.00 59.25 181 SER A C 1
ATOM 1416 O O . SER A 1 181 ? 1.668 -4.164 25.201 1.00 59.25 181 SER A O 1
ATOM 1418 N N . PRO A 1 182 ? 2.051 -2.772 23.478 1.00 65.75 182 PRO A N 1
ATOM 1419 C CA . PRO A 1 182 ? 0.673 -2.310 23.430 1.00 65.75 182 PRO A CA 1
ATOM 1420 C C . PRO A 1 182 ? -0.258 -3.448 22.987 1.00 65.75 182 PRO A C 1
ATOM 1422 O O . PRO A 1 182 ? 0.006 -4.152 22.008 1.00 65.75 182 PRO A O 1
ATOM 1425 N N . GLY A 1 183 ? -1.354 -3.633 23.719 1.00 66.44 183 GLY A N 1
ATOM 1426 C CA . GLY A 1 183 ? -2.501 -4.417 23.279 1.00 66.44 183 GLY A CA 1
ATOM 1427 C C . GLY A 1 183 ? -3.286 -3.655 22.215 1.00 66.44 183 GLY A C 1
ATOM 1428 O O . GLY A 1 183 ? -3.269 -2.426 22.187 1.00 66.44 183 GLY A O 1
ATOM 1429 N N . ARG A 1 184 ? -3.991 -4.378 21.340 1.00 73.94 184 ARG A N 1
ATOM 1430 C CA . ARG A 1 184 ? -4.865 -3.786 20.320 1.00 73.94 184 ARG A CA 1
ATOM 1431 C C . ARG A 1 184 ? -6.228 -4.454 20.337 1.00 73.94 184 ARG A C 1
ATOM 1433 O O . ARG A 1 184 ? -6.309 -5.680 20.293 1.00 73.94 184 ARG A O 1
ATOM 1440 N N . ILE A 1 185 ? -7.284 -3.647 20.327 1.00 71.31 185 ILE A N 1
ATOM 1441 C CA . ILE A 1 185 ? -8.636 -4.107 19.999 1.00 71.31 185 ILE A CA 1
ATOM 1442 C C . ILE A 1 185 ? -9.137 -3.431 18.725 1.00 71.31 185 ILE A C 1
ATOM 1444 O O . ILE A 1 185 ? -8.665 -2.365 18.327 1.00 71.31 185 ILE A O 1
ATOM 1448 N N . SER A 1 186 ? -10.093 -4.068 18.059 1.00 66.69 186 SER A N 1
ATOM 1449 C CA . SER A 1 186 ? -10.775 -3.512 16.892 1.00 66.69 186 SER A CA 1
ATOM 1450 C C . SER A 1 186 ? -12.256 -3.827 16.992 1.00 66.69 186 SER A C 1
ATOM 1452 O O . SER A 1 186 ? -12.632 -4.964 17.274 1.00 66.69 186 SER A O 1
ATOM 1454 N N . VAL A 1 187 ? -13.087 -2.809 16.797 1.00 76.38 187 VAL A N 1
ATOM 1455 C CA . VAL A 1 187 ? -14.527 -2.882 17.059 1.00 76.38 187 VAL A CA 1
ATOM 1456 C C . VAL A 1 187 ? -15.286 -2.422 15.834 1.00 76.38 187 VAL A C 1
ATOM 1458 O O . VAL A 1 187 ? -15.082 -1.295 15.392 1.00 76.38 187 VAL A O 1
ATOM 1461 N N . ASP A 1 188 ? -16.181 -3.267 15.325 1.00 72.31 188 ASP A N 1
ATOM 1462 C CA . ASP A 1 188 ? -17.124 -2.879 14.278 1.00 72.31 188 ASP A CA 1
ATOM 1463 C C . ASP A 1 188 ? -18.202 -1.971 14.881 1.00 72.31 188 ASP A C 1
ATOM 1465 O O . ASP A 1 188 ? -18.989 -2.382 15.741 1.00 72.31 188 ASP A O 1
ATOM 1469 N N . ILE A 1 189 ? -18.227 -0.719 14.437 1.00 77.00 189 ILE A N 1
ATOM 1470 C CA . ILE A 1 189 ? -19.230 0.270 14.834 1.00 77.00 189 ILE A CA 1
ATOM 1471 C C . ILE A 1 189 ? -20.463 0.251 13.917 1.00 77.00 189 ILE A C 1
ATOM 1473 O O . ILE A 1 189 ? -21.456 0.928 14.200 1.00 77.00 189 ILE A O 1
ATOM 1477 N N . GLY A 1 190 ? -20.450 -0.590 12.880 1.00 73.44 190 GLY A N 1
ATOM 1478 C CA . GLY A 1 190 ? -21.515 -0.739 11.900 1.00 73.44 190 GLY A CA 1
ATOM 1479 C C . GLY A 1 190 ? -21.465 0.327 10.801 1.00 73.44 190 GLY A C 1
ATOM 1480 O O . GLY A 1 190 ? -20.420 0.951 10.584 1.00 73.44 190 GLY A O 1
ATOM 1481 N N . PRO A 1 191 ? -22.581 0.534 10.080 1.00 75.25 191 PRO A N 1
ATOM 1482 C CA . PRO A 1 191 ? -22.606 1.448 8.952 1.00 75.25 191 PRO A CA 1
ATOM 1483 C C . PRO A 1 191 ? -22.496 2.909 9.393 1.00 75.25 191 PRO A C 1
ATOM 1485 O O . PRO A 1 191 ? -23.149 3.336 10.348 1.00 75.25 191 PRO A O 1
ATOM 1488 N N . LEU A 1 192 ? -21.716 3.691 8.646 1.00 74.38 192 LEU A N 1
ATOM 1489 C CA . LEU A 1 192 ? -21.701 5.147 8.743 1.00 74.38 192 LEU A CA 1
ATOM 1490 C C . LEU A 1 192 ? -22.535 5.743 7.601 1.00 74.38 192 LEU A C 1
ATOM 1492 O O . LEU A 1 192 ? -22.250 5.474 6.430 1.00 74.38 192 LEU A O 1
ATOM 1496 N N . PRO A 1 193 ? -23.567 6.551 7.896 1.00 73.94 193 PRO A N 1
ATOM 1497 C CA . PRO A 1 193 ? -24.302 7.259 6.856 1.00 73.94 193 PRO A CA 1
ATOM 1498 C C . PRO A 1 193 ? -23.416 8.329 6.205 1.00 73.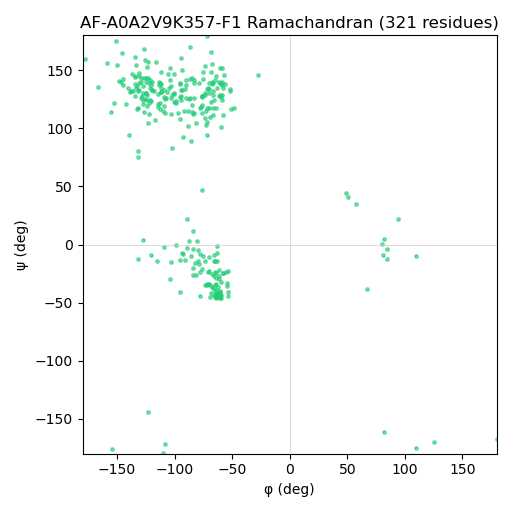94 193 PRO A C 1
ATOM 1500 O O . PRO A 1 193 ? -22.491 8.845 6.833 1.00 73.94 193 PRO A O 1
ATOM 1503 N N . ALA A 1 194 ? -23.734 8.700 4.962 1.00 67.94 194 ALA A N 1
ATOM 1504 C CA . ALA A 1 194 ? -23.149 9.884 4.336 1.00 67.94 194 ALA A CA 1
ATOM 1505 C C . ALA A 1 194 ? -23.461 11.136 5.182 1.00 67.94 194 ALA A C 1
ATOM 1507 O O . ALA A 1 194 ? -24.591 11.305 5.647 1.00 67.94 194 ALA A O 1
ATOM 1508 N N . GLY A 1 195 ? -22.480 12.022 5.371 1.00 66.62 195 GLY A N 1
ATOM 1509 C CA . GLY A 1 195 ? -22.609 13.201 6.245 1.00 66.62 195 GLY A CA 1
ATOM 1510 C C . GLY A 1 195 ? -21.774 13.114 7.526 1.00 66.62 195 GLY A C 1
ATOM 1511 O O . GLY A 1 195 ? -20.953 12.222 7.678 1.00 66.62 195 GLY A O 1
ATOM 1512 N N . GLU A 1 196 ? -21.905 14.086 8.435 1.00 73.81 196 GLU A N 1
ATOM 1513 C CA . GLU A 1 196 ? -21.062 14.128 9.643 1.00 73.81 196 GLU A CA 1
ATOM 1514 C C . GLU A 1 196 ? -21.525 13.089 10.682 1.00 73.81 196 GLU A C 1
ATOM 1516 O O . GLU A 1 196 ? -22.700 13.045 11.058 1.00 73.81 196 GLU A O 1
ATOM 1521 N N . THR A 1 197 ? -20.587 12.264 11.148 1.00 74.19 197 THR A N 1
ATOM 1522 C CA . THR A 1 197 ? -20.729 11.356 12.289 1.00 74.19 197 THR A CA 1
ATOM 1523 C C . THR A 1 197 ? -19.622 11.639 13.292 1.00 74.19 197 THR A C 1
ATOM 1525 O O . THR A 1 197 ? -18.451 11.691 12.925 1.00 74.19 197 THR A O 1
ATOM 1528 N N . ARG A 1 198 ? -19.977 11.811 14.563 1.00 78.94 198 ARG A N 1
ATOM 1529 C CA . ARG A 1 198 ? -19.039 12.010 15.664 1.00 78.94 198 ARG A CA 1
ATOM 1530 C C . ARG A 1 198 ? -18.846 10.721 16.442 1.00 78.94 198 ARG A C 1
ATOM 1532 O O . ARG A 1 198 ? -19.814 10.073 16.826 1.00 78.94 198 ARG A O 1
ATOM 1539 N N . ILE A 1 199 ? -17.594 10.365 16.673 1.00 77.38 199 ILE A N 1
ATOM 1540 C CA . ILE A 1 199 ? -17.177 9.250 17.512 1.00 77.38 199 ILE A CA 1
ATOM 1541 C C . ILE A 1 199 ? -16.598 9.828 18.794 1.00 77.38 199 ILE A C 1
ATOM 1543 O O . ILE A 1 199 ? -15.702 10.669 18.754 1.00 77.38 199 ILE A O 1
ATOM 1547 N N . HIS A 1 200 ? -17.122 9.374 19.919 1.00 80.25 200 HIS A N 1
ATOM 1548 C CA . HIS A 1 200 ? -16.733 9.755 21.263 1.00 80.25 200 HIS A CA 1
ATOM 1549 C C . HIS A 1 200 ? -15.997 8.578 21.889 1.00 80.25 200 HIS A C 1
ATOM 1551 O O . HIS A 1 200 ? -16.529 7.472 21.914 1.00 80.25 200 HIS A O 1
ATOM 1557 N N . VAL A 1 201 ? -14.785 8.797 22.383 1.00 77.69 201 VAL A N 1
ATOM 1558 C CA . VAL A 1 201 ? -14.048 7.796 23.160 1.00 77.69 201 VAL A CA 1
ATOM 1559 C C . VAL A 1 201 ? -13.990 8.287 24.593 1.00 77.69 201 VAL A C 1
ATOM 1561 O O . VAL A 1 201 ? -13.386 9.328 24.857 1.00 77.69 201 VAL A O 1
ATOM 1564 N N . GLU A 1 202 ? -14.629 7.551 25.498 1.00 80.62 202 GLU A N 1
ATOM 1565 C CA . GLU A 1 202 ? -14.741 7.909 26.911 1.00 80.62 202 GLU A CA 1
ATOM 1566 C C . GLU A 1 202 ? -14.131 6.813 27.789 1.00 80.62 202 GLU A C 1
ATOM 1568 O O . GLU A 1 202 ? -14.524 5.641 27.720 1.00 80.62 202 GLU A O 1
ATOM 1573 N N . LYS A 1 203 ? -13.165 7.191 28.635 1.00 73.88 203 LYS A N 1
ATOM 1574 C CA . LYS A 1 203 ? -12.631 6.301 29.671 1.00 73.88 203 LYS A CA 1
ATOM 1575 C C . LYS A 1 203 ? -13.620 6.229 30.832 1.00 73.88 203 LYS A C 1
ATOM 1577 O O . LYS A 1 203 ? -13.878 7.236 31.486 1.00 73.88 203 LYS A O 1
ATOM 1582 N N . THR A 1 204 ? -14.129 5.027 31.104 1.00 77.12 204 THR A N 1
ATOM 1583 C CA . THR A 1 204 ? -14.933 4.767 32.309 1.00 77.12 204 THR A CA 1
ATOM 1584 C C . THR A 1 204 ? -14.078 4.861 33.578 1.00 77.12 204 THR A C 1
ATOM 1586 O O . THR A 1 204 ? -12.849 4.792 33.510 1.00 77.12 204 THR A O 1
ATOM 1589 N N . GLU A 1 205 ? -14.727 4.934 34.743 1.00 73.62 205 GLU A N 1
ATOM 1590 C CA . GLU A 1 205 ? -14.063 4.869 36.059 1.00 73.62 205 GLU A CA 1
ATOM 1591 C C . GLU A 1 205 ? -13.260 3.579 36.268 1.00 73.62 205 GLU A C 1
ATOM 1593 O O . GLU A 1 205 ? -12.271 3.565 36.996 1.00 73.62 205 GLU A O 1
ATOM 1598 N N . GLU A 1 206 ? -13.618 2.512 35.553 1.00 70.31 206 GLU A N 1
ATOM 1599 C CA . GLU A 1 206 ? -12.923 1.223 35.566 1.00 70.31 206 GLU A CA 1
ATOM 1600 C C . GLU A 1 206 ? -11.771 1.155 34.532 1.00 70.31 206 GLU A C 1
ATOM 1602 O O . GLU A 1 206 ? -11.131 0.114 34.362 1.00 70.31 206 GLU A O 1
ATOM 1607 N N . CYS A 1 207 ? -11.484 2.245 33.806 1.00 73.38 207 CYS A N 1
ATOM 1608 C CA . CYS A 1 207 ? -10.471 2.274 32.751 1.00 73.38 207 CYS A CA 1
ATOM 1609 C C . CYS A 1 207 ? -9.061 2.566 33.281 1.00 73.38 207 CYS A C 1
ATOM 1611 O O . CYS A 1 207 ? -8.587 3.706 33.271 1.00 73.38 207 CYS A O 1
ATOM 1613 N N . THR A 1 208 ? -8.338 1.515 33.657 1.00 74.31 208 THR A N 1
ATOM 1614 C CA . THR A 1 208 ? -6.924 1.610 34.064 1.00 74.31 208 THR A CA 1
ATOM 1615 C C . THR A 1 208 ? -5.942 1.587 32.889 1.00 74.31 208 THR A C 1
ATOM 1617 O O . THR A 1 208 ? -4.739 1.723 33.085 1.00 74.31 208 THR A O 1
ATOM 1620 N N . ALA A 1 209 ? -6.418 1.409 31.653 1.00 75.31 209 ALA A N 1
ATOM 1621 C CA . ALA A 1 209 ? -5.545 1.378 30.487 1.00 75.31 209 ALA A CA 1
ATOM 1622 C C . ALA A 1 209 ? -5.123 2.786 30.049 1.00 75.31 209 ALA A C 1
ATOM 1624 O O . ALA A 1 209 ? -5.923 3.727 29.975 1.00 75.31 209 ALA A O 1
ATOM 1625 N N . ARG A 1 210 ? -3.853 2.914 29.679 1.00 75.25 210 ARG A N 1
ATOM 1626 C CA . ARG A 1 210 ? -3.333 4.048 28.930 1.00 75.25 210 ARG A CA 1
ATOM 1627 C C . ARG A 1 210 ? -3.568 3.798 27.449 1.00 75.25 210 ARG A C 1
ATOM 1629 O O . ARG A 1 210 ? -2.976 2.894 26.871 1.00 75.25 210 ARG A O 1
ATOM 1636 N N . LEU A 1 211 ? -4.413 4.614 26.836 1.00 71.81 211 LEU A N 1
ATOM 1637 C CA . LEU A 1 211 ? -4.617 4.577 25.394 1.00 71.81 211 LEU A CA 1
ATOM 1638 C C . LEU A 1 211 ? -3.422 5.257 24.715 1.00 71.81 211 LEU A C 1
ATOM 1640 O O . LEU A 1 211 ? -3.029 6.361 25.091 1.00 71.81 211 LEU A O 1
ATOM 1644 N N . GLU A 1 212 ? -2.813 4.574 23.755 1.00 66.44 212 GLU A N 1
ATOM 1645 C CA . GLU A 1 212 ? -1.701 5.093 22.958 1.00 66.44 212 GLU A CA 1
ATOM 1646 C C . GLU A 1 212 ? -2.216 5.685 21.646 1.00 66.44 212 GLU A C 1
ATOM 1648 O O . GLU A 1 212 ? -1.779 6.759 21.224 1.00 66.44 212 GLU A O 1
ATOM 1653 N N . ARG A 1 213 ? -3.183 5.000 21.029 1.00 63.94 213 ARG A N 1
ATOM 1654 C CA . ARG A 1 213 ? -3.710 5.339 19.713 1.00 63.94 213 ARG A CA 1
ATOM 1655 C C . ARG A 1 213 ? -5.191 5.002 19.616 1.00 63.94 213 ARG A C 1
ATOM 1657 O O . ARG A 1 213 ? -5.607 3.933 20.053 1.00 63.94 213 ARG A O 1
ATOM 1664 N N . VAL A 1 214 ? -5.957 5.878 18.971 1.00 67.31 214 VAL A N 1
ATOM 1665 C CA . VAL A 1 214 ? -7.271 5.543 18.405 1.00 67.31 214 VAL A CA 1
ATOM 1666 C C . VAL A 1 214 ? -7.238 5.825 16.904 1.00 67.31 214 VAL A C 1
ATOM 1668 O O . VAL A 1 214 ? -6.737 6.869 16.483 1.00 67.31 214 VAL A O 1
ATOM 1671 N N . ASP A 1 215 ? -7.758 4.906 16.096 1.00 61.66 215 ASP A N 1
ATOM 1672 C CA . ASP A 1 215 ? -7.906 5.034 14.645 1.00 61.66 215 ASP A CA 1
ATOM 1673 C C . ASP A 1 215 ? -9.302 4.594 14.188 1.00 61.66 215 ASP A C 1
ATOM 1675 O O . ASP A 1 215 ? -9.993 3.847 14.881 1.00 61.66 215 ASP A O 1
ATOM 1679 N N . VAL A 1 216 ? -9.753 5.122 13.046 1.00 63.97 216 VAL A N 1
ATOM 1680 C CA . VAL A 1 216 ? -11.061 4.785 12.471 1.00 63.97 216 VAL A CA 1
ATOM 1681 C C . VAL A 1 216 ? -10.892 4.381 11.016 1.00 63.97 216 VAL A C 1
ATOM 1683 O O . VAL A 1 216 ? -10.315 5.128 10.230 1.00 63.97 216 VAL A O 1
ATOM 1686 N N . HIS A 1 217 ? -11.434 3.222 10.659 1.00 60.00 217 HIS A N 1
ATOM 1687 C CA . HIS A 1 217 ? -11.269 2.594 9.357 1.00 60.00 217 HIS A CA 1
ATOM 1688 C C . HIS A 1 217 ? -12.610 2.149 8.778 1.00 60.00 217 HIS A C 1
ATOM 1690 O O . HIS A 1 217 ? -13.281 1.276 9.312 1.00 60.00 217 HIS A O 1
ATOM 1696 N N . ALA A 1 218 ? -12.984 2.716 7.640 1.00 54.84 218 ALA A N 1
ATOM 1697 C CA . ALA A 1 218 ? -14.128 2.303 6.847 1.00 54.84 218 ALA A CA 1
ATOM 1698 C C . ALA A 1 218 ? -13.695 1.135 5.967 1.00 54.84 218 ALA A C 1
ATOM 1700 O O . ALA A 1 218 ? -12.712 1.249 5.236 1.00 54.84 218 ALA A O 1
ATOM 1701 N N . VAL A 1 219 ? -14.412 0.017 6.037 1.00 46.91 219 VAL A N 1
ATOM 1702 C CA . VAL A 1 219 ? -14.148 -1.156 5.206 1.00 46.91 219 VAL A CA 1
ATOM 1703 C C . VAL A 1 219 ? -15.400 -1.491 4.404 1.00 46.91 219 VAL A C 1
ATOM 1705 O O . VAL A 1 219 ? -16.400 -1.971 4.928 1.00 46.91 219 VAL A O 1
ATOM 1708 N N . GLY A 1 220 ? -15.302 -1.312 3.096 1.00 40.59 220 GLY A N 1
ATOM 1709 C CA . GLY A 1 220 ? -15.933 -2.173 2.105 1.00 40.59 220 GLY A CA 1
ATOM 1710 C C . GLY A 1 220 ? -14.923 -2.276 0.968 1.00 40.59 220 GLY A C 1
ATOM 1711 O O . GLY A 1 220 ? -14.492 -1.249 0.478 1.00 40.59 220 GLY A O 1
ATOM 1712 N N . LEU A 1 221 ? -14.409 -3.422 0.546 1.00 37.50 221 LEU A N 1
ATOM 1713 C CA . LEU A 1 221 ? -14.688 -4.819 0.869 1.00 37.50 221 LEU A CA 1
ATOM 1714 C C . LEU A 1 221 ? -13.522 -5.390 1.712 1.00 37.50 221 LEU A C 1
ATOM 1716 O O . LEU A 1 221 ? -12.702 -4.614 2.191 1.00 37.50 221 LEU A O 1
ATOM 1720 N N . ARG A 1 222 ? -13.476 -6.709 1.982 1.00 33.47 222 ARG A N 1
ATOM 1721 C CA . ARG A 1 222 ? -12.365 -7.430 2.672 1.00 33.47 222 ARG A CA 1
ATOM 1722 C C . ARG A 1 222 ? -11.000 -6.747 2.471 1.00 33.47 222 ARG A C 1
ATOM 1724 O O . ARG A 1 222 ? -10.782 -6.319 1.343 1.00 33.47 222 ARG A O 1
ATOM 1731 N N . PRO A 1 223 ? -10.046 -6.754 3.435 1.00 37.38 223 PRO A N 1
ATOM 1732 C CA . PRO A 1 223 ? -8.667 -6.433 3.072 1.00 37.38 223 PRO A CA 1
ATOM 1733 C C . PRO A 1 223 ? -8.332 -7.335 1.879 1.00 37.38 223 PRO A C 1
ATOM 1735 O O . PRO A 1 223 ? -8.460 -8.561 2.027 1.00 37.38 223 PRO A O 1
ATOM 1738 N N . PRO A 1 224 ? -8.042 -6.780 0.689 1.00 42.38 224 PRO A N 1
ATOM 1739 C CA . PRO A 1 224 ? -7.645 -7.606 -0.425 1.00 42.38 224 PRO A CA 1
ATOM 1740 C C . PRO A 1 224 ? -6.419 -8.335 0.090 1.00 42.38 224 PRO A C 1
ATOM 1742 O O . PRO A 1 224 ? -5.403 -7.724 0.428 1.00 42.38 224 PRO A O 1
ATOM 1745 N N . GLN A 1 225 ? -6.547 -9.649 0.288 1.00 46.22 225 GLN A N 1
ATOM 1746 C CA . GLN A 1 225 ? -5.351 -10.435 0.497 1.00 46.22 225 GLN A CA 1
ATOM 1747 C C . GLN A 1 225 ? -4.547 -10.201 -0.769 1.00 46.22 225 GLN A C 1
ATOM 1749 O O . GLN A 1 225 ? -5.110 -10.425 -1.847 1.00 46.22 225 GLN A O 1
ATOM 1754 N N . PRO A 1 226 ? -3.293 -9.728 -0.665 1.00 55.75 226 PRO A N 1
ATOM 1755 C CA . PRO A 1 226 ? -2.460 -9.604 -1.841 1.00 55.75 226 PRO A CA 1
ATOM 1756 C C . PRO A 1 226 ? -2.555 -10.912 -2.601 1.00 55.75 226 PRO A C 1
ATOM 1758 O O . PRO A 1 226 ? -2.199 -11.964 -2.057 1.00 55.75 226 PRO A O 1
ATOM 1761 N N . ALA A 1 227 ? -3.064 -10.870 -3.831 1.00 66.38 227 ALA A N 1
ATOM 1762 C CA . ALA A 1 227 ? -2.997 -12.056 -4.655 1.00 66.38 227 ALA A CA 1
ATOM 1763 C C . ALA A 1 227 ? -1.495 -12.299 -4.867 1.00 66.38 227 ALA A C 1
ATOM 1765 O O . ALA A 1 227 ? -0.791 -11.402 -5.356 1.00 66.38 227 ALA A O 1
ATOM 1766 N N . PRO A 1 228 ? -0.954 -13.439 -4.403 1.00 69.44 228 PRO A N 1
ATOM 1767 C CA . PRO A 1 228 ? 0.470 -13.681 -4.511 1.00 69.44 228 PRO A CA 1
ATOM 1768 C C . PRO A 1 228 ? 0.836 -13.689 -5.994 1.00 69.44 228 PRO A C 1
ATOM 1770 O O . PRO A 1 228 ? 0.224 -14.398 -6.792 1.00 69.44 228 PRO A O 1
ATOM 1773 N N . ALA A 1 229 ? 1.835 -12.891 -6.362 1.00 86.81 229 ALA A N 1
ATOM 1774 C CA . ALA A 1 229 ? 2.423 -12.948 -7.688 1.00 86.81 229 ALA A CA 1
ATOM 1775 C C . ALA A 1 229 ? 3.656 -13.848 -7.629 1.00 86.81 229 ALA A C 1
ATOM 1777 O O . ALA A 1 229 ? 4.454 -13.794 -6.690 1.00 86.81 229 ALA A O 1
ATOM 1778 N N . THR A 1 230 ? 3.822 -14.688 -8.643 1.00 89.56 230 THR A N 1
ATOM 1779 C CA . THR A 1 230 ? 4.949 -15.618 -8.704 1.00 89.56 230 THR A CA 1
ATOM 1780 C C . THR A 1 230 ? 6.030 -15.033 -9.590 1.00 89.56 230 THR A C 1
ATOM 1782 O O . THR A 1 230 ? 5.799 -14.771 -10.769 1.00 89.56 230 THR A O 1
ATOM 1785 N N . LEU A 1 231 ? 7.235 -14.859 -9.050 1.00 90.81 231 LEU A N 1
ATOM 1786 C CA . LEU A 1 231 ? 8.403 -14.572 -9.876 1.00 90.81 231 LEU A CA 1
ATOM 1787 C C . LEU A 1 231 ? 8.802 -15.845 -10.626 1.00 90.81 231 LEU A C 1
ATOM 1789 O O . LEU A 1 231 ? 9.403 -16.749 -10.055 1.00 90.81 231 LEU A O 1
ATOM 1793 N N . VAL A 1 232 ? 8.461 -15.899 -11.910 1.00 93.38 232 VAL A N 1
ATOM 1794 C CA . VAL A 1 232 ? 8.820 -16.993 -12.821 1.00 93.38 232 VAL A CA 1
ATOM 1795 C C . VAL A 1 232 ? 10.312 -16.942 -13.152 1.00 93.38 232 VAL A C 1
ATOM 1797 O O . VAL A 1 232 ? 10.958 -17.975 -13.311 1.00 93.38 232 VAL A O 1
ATOM 1800 N N . ARG A 1 233 ? 10.882 -15.734 -13.245 1.00 91.75 233 ARG A N 1
ATOM 1801 C CA . ARG A 1 233 ? 12.307 -15.519 -13.518 1.00 91.75 233 ARG A CA 1
ATOM 1802 C C . ARG A 1 233 ? 12.814 -14.296 -12.771 1.00 91.75 233 ARG A C 1
ATOM 1804 O O . ARG A 1 233 ? 12.147 -13.265 -12.760 1.00 91.75 233 ARG A O 1
ATOM 1811 N N . TYR A 1 234 ? 13.999 -14.402 -12.181 1.00 92.44 234 TYR A N 1
ATOM 1812 C CA . TYR A 1 234 ? 14.609 -13.323 -11.410 1.00 92.44 234 TYR A CA 1
ATOM 1813 C C . TYR A 1 234 ? 16.110 -13.245 -11.701 1.00 92.44 234 TYR A C 1
ATOM 1815 O O . TYR A 1 234 ? 16.910 -13.965 -11.107 1.00 92.44 234 TYR A O 1
ATOM 1823 N N . GLU A 1 235 ? 16.479 -12.388 -12.651 1.00 92.69 235 GLU A N 1
ATOM 1824 C CA . GLU A 1 235 ? 17.853 -12.154 -13.094 1.00 92.69 235 GLU A CA 1
ATOM 1825 C C . GLU A 1 235 ? 18.217 -10.669 -13.006 1.00 92.69 235 GLU A C 1
ATOM 1827 O O . GLU A 1 235 ? 17.321 -9.820 -13.050 1.00 92.69 235 GLU A O 1
ATOM 1832 N N . PRO A 1 236 ? 19.520 -10.324 -12.954 1.00 88.00 236 PRO A N 1
ATOM 1833 C CA . PRO A 1 236 ? 19.963 -8.940 -12.785 1.00 88.00 236 PRO A CA 1
ATOM 1834 C C . PRO A 1 236 ? 19.387 -7.961 -13.812 1.00 88.00 236 PRO A C 1
ATOM 1836 O O . PRO A 1 236 ? 19.108 -6.814 -13.480 1.00 88.00 236 PRO A O 1
ATOM 1839 N N . ASN A 1 237 ? 19.202 -8.407 -15.057 1.00 92.25 237 ASN A N 1
ATOM 1840 C CA . ASN A 1 237 ? 18.689 -7.582 -16.147 1.00 92.25 237 ASN A CA 1
ATOM 1841 C C . ASN A 1 237 ? 17.265 -7.941 -16.588 1.00 92.25 237 ASN A C 1
ATOM 1843 O O . ASN A 1 237 ? 16.735 -7.289 -17.491 1.00 92.25 237 ASN A O 1
ATOM 1847 N N . ARG A 1 238 ? 16.646 -8.972 -16.000 1.00 95.00 238 ARG A N 1
ATOM 1848 C CA . ARG A 1 238 ? 15.331 -9.446 -16.431 1.00 95.00 238 ARG A CA 1
ATOM 1849 C C . ARG A 1 238 ? 14.556 -10.112 -15.302 1.00 95.00 238 ARG A C 1
ATOM 1851 O O . ARG A 1 238 ? 14.971 -11.134 -14.764 1.00 95.00 238 ARG A O 1
ATOM 1858 N N . ILE A 1 239 ? 13.377 -9.580 -15.014 1.00 96.19 239 ILE A N 1
ATOM 1859 C CA . ILE A 1 239 ? 12.438 -10.136 -14.038 1.00 96.19 239 ILE A CA 1
ATOM 1860 C C . ILE A 1 239 ? 11.145 -10.473 -14.775 1.00 96.19 239 ILE A C 1
ATOM 1862 O O . ILE A 1 239 ? 10.654 -9.666 -15.561 1.00 96.19 239 ILE A O 1
ATOM 1866 N N . VAL A 1 240 ? 10.607 -11.667 -14.546 1.00 97.19 240 VAL A N 1
ATOM 1867 C CA . VAL A 1 240 ? 9.320 -12.104 -15.096 1.00 97.19 240 VAL A CA 1
ATOM 1868 C C . VAL A 1 240 ? 8.430 -12.526 -13.939 1.00 97.19 240 VAL A C 1
ATOM 1870 O O . VAL A 1 240 ? 8.810 -13.396 -13.154 1.00 97.19 240 VAL A O 1
ATOM 1873 N N . ALA A 1 241 ? 7.256 -11.915 -13.849 1.00 96.75 241 ALA A N 1
ATOM 1874 C CA . ALA A 1 241 ? 6.253 -12.192 -12.837 1.00 96.75 241 ALA A CA 1
ATOM 1875 C C . ALA A 1 241 ? 4.951 -12.658 -13.496 1.00 96.75 241 ALA A C 1
ATOM 1877 O O . ALA A 1 241 ? 4.477 -12.033 -14.443 1.00 96.75 241 ALA A O 1
ATOM 1878 N N . ALA A 1 242 ? 4.372 -13.735 -12.976 1.00 95.25 242 ALA A N 1
ATOM 1879 C CA . ALA A 1 242 ? 3.002 -14.136 -13.254 1.00 95.25 242 ALA A CA 1
ATOM 1880 C C . ALA A 1 242 ? 2.105 -13.565 -12.151 1.00 95.25 242 ALA A C 1
ATOM 1882 O O . ALA A 1 242 ? 2.357 -13.796 -10.963 1.00 95.25 242 ALA A O 1
ATOM 1883 N N . ALA A 1 243 ? 1.089 -12.805 -12.541 1.00 93.50 243 ALA A N 1
ATOM 1884 C CA . ALA A 1 243 ? 0.182 -12.120 -11.633 1.00 93.50 243 ALA A CA 1
ATOM 1885 C C . ALA A 1 243 ? -1.269 -12.381 -12.040 1.00 93.50 243 ALA A C 1
ATOM 1887 O O . ALA A 1 243 ? -1.573 -12.466 -13.226 1.00 93.50 243 ALA A O 1
ATOM 1888 N N . ARG A 1 244 ? -2.159 -12.479 -11.052 1.00 88.25 244 ARG A N 1
ATOM 1889 C CA . ARG A 1 244 ? -3.603 -12.585 -11.259 1.00 88.25 244 ARG A CA 1
ATOM 1890 C C . ARG A 1 244 ? -4.292 -11.482 -10.477 1.00 88.25 244 ARG A C 1
ATOM 1892 O O . ARG A 1 244 ? -4.028 -11.336 -9.286 1.00 88.25 244 ARG A O 1
ATOM 1899 N N . ALA A 1 245 ? -5.180 -10.745 -11.130 1.00 86.31 245 ALA A N 1
ATOM 1900 C CA . ALA A 1 245 ? -5.939 -9.665 -10.516 1.00 86.31 245 ALA A CA 1
ATOM 1901 C C . ALA A 1 245 ? -7.445 -9.850 -10.757 1.00 86.31 245 ALA A C 1
ATOM 1903 O O . ALA A 1 245 ? -7.866 -10.192 -11.861 1.00 86.31 245 ALA A O 1
ATOM 1904 N N . GLY A 1 246 ? -8.263 -9.644 -9.719 1.00 80.00 246 GLY A N 1
ATOM 1905 C CA . GLY A 1 246 ? -9.731 -9.694 -9.826 1.00 80.00 246 GLY A CA 1
ATOM 1906 C C . GLY A 1 246 ? -10.353 -8.427 -10.430 1.00 80.00 246 GLY A C 1
ATOM 1907 O O . GLY A 1 246 ? -11.494 -8.460 -10.879 1.00 80.00 246 GLY A O 1
ATOM 1908 N N . GLY A 1 247 ? -9.587 -7.338 -10.466 1.00 83.25 247 GLY A N 1
ATOM 1909 C CA . GLY A 1 247 ? -9.927 -6.018 -10.992 1.00 83.25 247 GLY A CA 1
ATOM 1910 C C . GLY A 1 247 ? -8.645 -5.291 -11.422 1.00 83.25 247 GLY A C 1
ATOM 1911 O O . GLY A 1 247 ? -7.569 -5.894 -11.361 1.00 83.25 247 GLY A O 1
ATOM 1912 N N . PRO A 1 248 ? -8.718 -4.021 -11.856 1.00 87.62 248 PRO A N 1
ATOM 1913 C CA . PRO A 1 248 ? -7.533 -3.181 -12.009 1.00 87.62 248 PRO A CA 1
ATOM 1914 C C . PRO A 1 248 ? -6.688 -3.176 -10.733 1.00 87.62 248 PRO A C 1
ATOM 1916 O O . PRO A 1 248 ? -7.214 -3.027 -9.634 1.00 87.62 248 PRO A O 1
ATOM 1919 N N . ALA A 1 249 ? -5.382 -3.380 -10.877 1.00 92.12 249 ALA A N 1
ATOM 1920 C CA . ALA A 1 249 ? -4.485 -3.533 -9.742 1.00 92.12 249 ALA A CA 1
ATOM 1921 C C . ALA A 1 249 ? -3.062 -3.059 -10.062 1.00 92.12 249 ALA A C 1
ATOM 1923 O O . ALA A 1 249 ? -2.717 -2.705 -11.190 1.00 92.12 249 ALA A O 1
ATOM 1924 N N . LEU A 1 250 ? -2.212 -3.075 -9.046 1.00 95.12 250 LEU A N 1
ATOM 1925 C CA . LEU A 1 250 ? -0.789 -2.795 -9.083 1.00 95.12 250 LEU A CA 1
ATOM 1926 C C . LEU A 1 250 ? -0.033 -4.075 -8.721 1.00 95.12 250 LEU A C 1
ATOM 1928 O O . LEU A 1 250 ? -0.142 -4.582 -7.605 1.00 95.12 250 LEU A O 1
ATOM 1932 N N . LEU A 1 251 ? 0.782 -4.585 -9.643 1.00 96.31 251 LEU A N 1
ATOM 1933 C CA . LEU A 1 251 ? 1.815 -5.558 -9.310 1.00 96.31 251 LEU A CA 1
ATOM 1934 C C . LEU A 1 251 ? 2.976 -4.824 -8.642 1.00 96.31 251 LEU A C 1
ATOM 1936 O O . LEU A 1 251 ? 3.685 -4.063 -9.300 1.00 96.31 251 LEU A O 1
ATOM 1940 N N . VAL A 1 252 ? 3.206 -5.092 -7.364 1.00 95.44 252 VAL A N 1
ATOM 1941 C CA . VAL A 1 252 ? 4.368 -4.610 -6.621 1.00 95.44 252 VAL A CA 1
ATOM 1942 C C . VAL A 1 252 ? 5.496 -5.627 -6.728 1.00 95.44 252 VAL A C 1
ATOM 1944 O O . VAL A 1 252 ? 5.288 -6.821 -6.523 1.00 95.44 252 VAL A O 1
ATOM 1947 N N . VAL A 1 253 ? 6.704 -5.147 -7.016 1.00 94.38 253 VAL A N 1
ATOM 1948 C CA . VAL A 1 253 ? 7.951 -5.915 -6.940 1.00 94.38 253 VAL A CA 1
ATOM 1949 C C . VAL A 1 253 ? 8.805 -5.295 -5.840 1.00 94.38 253 VAL A C 1
ATOM 1951 O O . VAL A 1 253 ? 9.141 -4.110 -5.910 1.00 94.38 253 VAL A O 1
ATOM 1954 N N . SER A 1 254 ? 9.161 -6.088 -4.825 1.00 90.50 254 SER A N 1
ATOM 1955 C CA . SER A 1 254 ? 9.897 -5.648 -3.628 1.00 90.50 254 SER A CA 1
ATOM 1956 C C . SER A 1 254 ? 11.397 -5.429 -3.867 1.00 90.50 254 SER A C 1
ATOM 1958 O O . SER A 1 254 ? 12.235 -5.852 -3.077 1.00 90.50 254 SER A O 1
ATOM 1960 N N . ASP A 1 255 ? 11.717 -4.726 -4.947 1.00 88.88 255 ASP A N 1
ATOM 1961 C CA . ASP A 1 255 ? 13.060 -4.328 -5.341 1.00 88.88 255 ASP A CA 1
ATOM 1962 C C . ASP A 1 255 ? 13.130 -2.813 -5.501 1.00 88.88 255 ASP A C 1
ATOM 1964 O O . ASP A 1 255 ? 12.150 -2.175 -5.893 1.00 88.88 255 ASP A O 1
ATOM 1968 N N . VAL A 1 256 ? 14.327 -2.267 -5.299 1.00 89.00 256 VAL A N 1
ATOM 1969 C CA . VAL A 1 256 ? 14.584 -0.830 -5.406 1.00 89.00 256 VAL A CA 1
ATOM 1970 C C . VAL A 1 256 ? 14.283 -0.309 -6.817 1.00 89.00 256 VAL A C 1
ATOM 1972 O O . VAL A 1 256 ? 14.775 -0.833 -7.820 1.00 89.00 256 VAL A O 1
ATOM 1975 N N . ASP A 1 257 ? 13.492 0.757 -6.883 1.00 87.88 257 ASP A N 1
ATOM 1976 C CA . ASP A 1 257 ? 13.243 1.554 -8.073 1.00 87.88 257 ASP A CA 1
ATOM 1977 C C . ASP A 1 257 ? 14.523 2.284 -8.490 1.00 87.88 257 ASP A C 1
ATOM 1979 O O . ASP A 1 257 ? 15.002 3.197 -7.812 1.00 87.88 257 ASP A O 1
ATOM 1983 N N . TYR A 1 258 ? 15.082 1.864 -9.623 1.00 86.38 258 TYR A N 1
ATOM 1984 C CA . TYR A 1 258 ? 16.300 2.422 -10.195 1.00 86.38 258 TYR A CA 1
ATOM 1985 C C . TYR A 1 258 ? 16.083 2.788 -11.675 1.00 86.38 258 TYR A C 1
ATOM 1987 O O . TYR A 1 258 ? 15.444 2.026 -12.406 1.00 86.38 258 TYR A O 1
ATOM 1995 N N . PRO A 1 259 ? 16.614 3.923 -12.166 1.00 85.94 259 PRO A N 1
ATOM 1996 C CA . PRO A 1 259 ? 16.465 4.309 -13.568 1.00 85.94 259 PRO A CA 1
ATOM 1997 C C . PRO A 1 259 ? 17.043 3.270 -14.542 1.00 85.94 259 PRO A C 1
ATOM 1999 O O . PRO A 1 259 ? 18.122 2.733 -14.317 1.00 85.94 259 PRO A O 1
ATOM 2002 N N . GLY A 1 260 ? 16.358 3.025 -15.662 1.00 88.38 260 GLY A N 1
ATOM 2003 C CA . GLY A 1 260 ? 16.810 2.105 -16.721 1.00 88.38 260 GLY A CA 1
ATOM 2004 C C . GLY A 1 260 ? 15.996 0.815 -16.833 1.00 88.38 260 GLY A C 1
ATOM 2005 O O . GLY A 1 260 ? 16.124 0.093 -17.820 1.00 88.38 260 GLY A O 1
ATOM 2006 N N . TRP A 1 261 ? 15.111 0.535 -15.877 1.00 93.62 261 TRP A N 1
ATOM 2007 C CA . TRP A 1 261 ? 14.117 -0.525 -16.029 1.00 93.62 261 TRP A CA 1
ATOM 2008 C C . TRP A 1 261 ? 12.986 -0.106 -16.972 1.00 93.62 261 TRP A C 1
ATOM 2010 O O . TRP A 1 261 ? 12.535 1.039 -16.971 1.00 93.62 261 TRP A O 1
ATOM 2020 N N . ARG A 1 262 ? 12.508 -1.061 -17.766 1.00 95.31 262 ARG A N 1
ATOM 2021 C CA . ARG A 1 262 ? 11.301 -0.959 -18.592 1.00 95.31 262 ARG A CA 1
ATOM 2022 C C . ARG A 1 262 ? 10.380 -2.112 -18.245 1.00 95.31 262 ARG A C 1
ATOM 2024 O O . ARG A 1 262 ? 10.869 -3.226 -18.064 1.00 95.31 262 ARG A O 1
ATOM 2031 N N . ALA A 1 263 ? 9.080 -1.855 -18.171 1.00 97.06 263 ALA A N 1
ATOM 2032 C CA . ALA A 1 263 ? 8.081 -2.880 -17.913 1.00 97.06 263 ALA A CA 1
ATOM 2033 C C . ALA A 1 263 ? 7.209 -3.120 -19.146 1.00 97.06 263 ALA A C 1
ATOM 2035 O O . ALA A 1 263 ? 6.928 -2.206 -19.927 1.00 97.06 263 ALA A O 1
ATOM 2036 N N . SER A 1 264 ? 6.759 -4.358 -19.294 1.00 97.69 264 SER A N 1
ATOM 2037 C CA . SER A 1 264 ? 5.666 -4.720 -20.181 1.00 97.69 264 SER A CA 1
ATOM 2038 C C . SER A 1 264 ? 4.690 -5.660 -19.486 1.00 97.69 264 SER A C 1
ATOM 2040 O O . SER A 1 264 ? 5.095 -6.495 -18.680 1.00 97.69 264 SER A O 1
ATOM 2042 N N . VAL A 1 265 ? 3.409 -5.516 -19.813 1.00 97.94 265 VAL A N 1
ATOM 2043 C CA . VAL A 1 265 ? 2.313 -6.400 -19.400 1.00 97.94 265 VAL A CA 1
ATOM 2044 C C . VAL A 1 265 ? 1.820 -7.088 -20.665 1.00 97.94 265 VAL A C 1
ATOM 2046 O O . VAL A 1 265 ? 1.421 -6.418 -21.618 1.00 97.94 265 VAL A O 1
ATOM 2049 N N . ASP A 1 266 ? 1.956 -8.412 -20.724 1.00 97.25 266 ASP A N 1
ATOM 2050 C CA . ASP A 1 266 ? 1.616 -9.233 -21.897 1.00 97.25 266 ASP A CA 1
ATOM 2051 C C . ASP A 1 266 ? 2.249 -8.711 -23.201 1.00 97.25 266 ASP A C 1
ATOM 2053 O O . ASP A 1 266 ? 1.631 -8.643 -24.262 1.00 97.25 266 ASP A O 1
ATOM 2057 N N . GLY A 1 267 ? 3.508 -8.271 -23.103 1.00 96.06 267 GLY A N 1
ATOM 2058 C CA . GLY A 1 267 ? 4.284 -7.741 -24.227 1.00 96.06 267 GLY A CA 1
ATOM 2059 C C . GLY A 1 267 ? 4.007 -6.276 -24.584 1.00 96.06 267 GLY A C 1
ATOM 2060 O O . GLY A 1 267 ? 4.771 -5.698 -25.355 1.00 96.06 267 GLY A O 1
ATOM 2061 N N . ARG A 1 268 ? 2.989 -5.632 -24.000 1.00 96.50 268 ARG A N 1
ATOM 2062 C CA . ARG A 1 268 ? 2.707 -4.201 -24.206 1.00 96.50 268 ARG A CA 1
ATOM 2063 C C . ARG A 1 268 ? 3.432 -3.352 -23.173 1.00 96.50 268 ARG A C 1
ATOM 2065 O O . ARG A 1 268 ? 3.452 -3.703 -22.000 1.00 96.50 268 ARG A O 1
ATOM 2072 N N . ALA A 1 269 ? 4.029 -2.242 -23.601 1.00 96.69 269 ALA A N 1
ATOM 2073 C CA . ALA A 1 269 ? 4.746 -1.341 -22.702 1.00 96.69 269 ALA A CA 1
ATOM 2074 C C . ALA A 1 269 ? 3.829 -0.828 -21.582 1.00 96.69 269 ALA A C 1
ATOM 2076 O O . ALA A 1 269 ? 2.700 -0.413 -21.842 1.00 96.69 269 ALA A O 1
ATOM 2077 N N . ALA A 1 270 ? 4.336 -0.842 -20.351 1.00 96.62 270 ALA A N 1
ATOM 2078 C CA . ALA A 1 270 ? 3.622 -0.387 -19.168 1.00 96.62 270 ALA A CA 1
ATOM 2079 C C . ALA A 1 270 ? 4.503 0.564 -18.344 1.00 96.62 270 ALA A C 1
ATOM 2081 O O . ALA A 1 270 ? 5.733 0.419 -18.332 1.00 96.62 270 ALA A O 1
ATOM 2082 N N . PRO A 1 271 ? 3.904 1.551 -17.659 1.00 96.25 271 PRO A N 1
ATOM 2083 C CA . PRO A 1 271 ? 4.645 2.454 -16.791 1.00 96.25 271 PRO A CA 1
ATOM 2084 C C . PRO A 1 271 ? 5.178 1.705 -15.561 1.00 96.25 271 PRO A C 1
ATOM 2086 O O . PRO A 1 271 ? 4.550 0.776 -15.056 1.00 96.25 271 PRO A O 1
ATOM 2089 N N . ILE A 1 272 ? 6.327 2.153 -15.055 1.00 96.25 272 ILE A N 1
ATOM 2090 C CA . ILE A 1 272 ? 6.825 1.775 -13.730 1.00 96.25 272 ILE A CA 1
ATOM 2091 C C . ILE A 1 272 ? 6.563 2.951 -12.793 1.00 96.25 272 ILE A C 1
ATOM 2093 O O . ILE A 1 272 ? 6.959 4.087 -13.069 1.00 96.25 272 ILE A O 1
ATOM 2097 N N . LEU A 1 273 ? 5.880 2.665 -11.694 1.00 95.50 273 LEU A N 1
ATOM 2098 C CA . LEU A 1 273 ? 5.608 3.591 -10.608 1.00 95.50 273 LEU A CA 1
ATOM 2099 C C . LEU A 1 273 ? 6.587 3.330 -9.466 1.00 95.50 273 LEU A C 1
ATOM 2101 O O . LEU A 1 273 ? 6.939 2.181 -9.187 1.00 95.50 273 LEU A O 1
ATOM 2105 N N . ARG A 1 274 ? 6.962 4.396 -8.761 1.00 94.88 274 ARG A N 1
ATOM 2106 C CA . ARG A 1 274 ? 7.644 4.288 -7.474 1.00 94.88 274 ARG A CA 1
ATOM 2107 C C . ARG A 1 274 ? 6.599 4.089 -6.383 1.00 94.88 274 ARG A C 1
ATOM 2109 O O . ARG A 1 274 ? 5.809 4.989 -6.113 1.00 94.88 274 ARG A O 1
ATOM 2116 N N . ALA A 1 275 ? 6.613 2.912 -5.780 1.00 93.06 275 ALA A N 1
ATOM 2117 C CA . ALA A 1 275 ? 5.705 2.480 -4.730 1.00 93.06 275 ALA A CA 1
ATOM 2118 C C . ALA A 1 275 ? 6.410 2.469 -3.374 1.00 93.06 275 ALA A C 1
ATOM 2120 O O . ALA A 1 275 ? 7.591 2.141 -3.303 1.00 93.06 275 ALA A O 1
ATOM 2121 N N . ASN A 1 276 ? 5.700 2.773 -2.286 1.00 91.19 276 ASN A N 1
ATOM 2122 C CA . ASN A 1 276 ? 6.213 2.632 -0.913 1.00 91.19 276 ASN A CA 1
ATOM 2123 C C . ASN A 1 276 ? 7.611 3.256 -0.747 1.00 91.19 276 ASN A C 1
ATOM 2125 O O . ASN A 1 276 ? 8.525 2.650 -0.188 1.00 91.19 276 ASN A O 1
ATOM 2129 N N . TYR A 1 277 ? 7.779 4.455 -1.313 1.00 90.00 277 TYR A N 1
ATOM 2130 C CA . TYR A 1 277 ? 9.014 5.243 -1.380 1.00 90.00 277 TYR A CA 1
ATOM 2131 C C . TYR A 1 277 ? 10.158 4.673 -2.237 1.00 90.00 277 TYR A C 1
ATOM 2133 O O . TYR A 1 277 ? 10.824 5.447 -2.923 1.00 90.00 277 TYR A O 1
ATOM 2141 N N . VAL A 1 278 ? 10.395 3.359 -2.244 1.00 91.69 278 VAL A N 1
ATOM 2142 C CA . VAL A 1 278 ? 11.555 2.748 -2.927 1.00 91.69 278 VAL A CA 1
ATOM 2143 C C . VAL A 1 278 ? 11.228 1.560 -3.815 1.00 91.69 278 VAL A C 1
ATOM 2145 O O . VAL A 1 278 ? 12.101 1.139 -4.557 1.00 91.69 278 VAL A O 1
ATOM 2148 N N . LEU A 1 279 ? 10.032 0.990 -3.747 1.00 94.12 279 LEU A N 1
ATOM 2149 C CA . LEU A 1 279 ? 9.660 -0.203 -4.504 1.00 94.12 279 LEU A CA 1
ATOM 2150 C C . LEU A 1 279 ? 9.148 0.151 -5.901 1.00 94.12 279 LEU A C 1
ATOM 2152 O O . LEU A 1 279 ? 8.878 1.311 -6.215 1.00 94.12 279 LEU A O 1
ATOM 2156 N N . ARG A 1 280 ? 8.974 -0.871 -6.738 1.00 94.81 280 ARG A N 1
ATOM 2157 C CA . ARG A 1 280 ? 8.401 -0.736 -8.081 1.00 94.81 280 ARG A CA 1
ATOM 2158 C C . ARG A 1 280 ? 6.973 -1.259 -8.094 1.00 94.81 280 ARG A C 1
ATOM 2160 O O . ARG A 1 280 ? 6.722 -2.349 -7.588 1.00 94.81 280 ARG A O 1
ATOM 2167 N N . ALA A 1 281 ? 6.063 -0.517 -8.714 1.00 96.19 281 ALA A N 1
ATOM 2168 C CA . ALA A 1 281 ? 4.713 -0.980 -9.012 1.00 96.19 281 ALA A CA 1
ATOM 2169 C C . ALA A 1 281 ? 4.397 -0.840 -10.504 1.00 96.19 281 ALA A C 1
ATOM 2171 O O . ALA A 1 281 ? 4.828 0.111 -11.156 1.00 96.19 281 ALA A O 1
ATOM 2172 N N . ILE A 1 282 ? 3.653 -1.801 -11.043 1.00 97.50 282 ILE A N 1
ATOM 2173 C CA . ILE A 1 282 ? 3.253 -1.862 -12.447 1.00 97.50 282 ILE A CA 1
ATOM 2174 C C . ILE A 1 282 ? 1.735 -2.026 -12.483 1.00 97.50 282 ILE A C 1
ATOM 2176 O O . ILE A 1 282 ? 1.236 -3.002 -11.922 1.00 97.50 282 ILE A O 1
ATOM 2180 N N . PRO A 1 283 ? 0.988 -1.109 -13.117 1.00 97.00 283 PRO A N 1
ATOM 2181 C CA . PRO A 1 283 ? -0.451 -1.255 -13.236 1.00 97.00 283 PRO A CA 1
ATOM 2182 C C . PRO A 1 283 ? -0.795 -2.398 -14.195 1.00 97.00 283 PRO A C 1
ATOM 2184 O O . PRO A 1 283 ? -0.231 -2.498 -15.287 1.00 97.00 283 PRO A O 1
ATOM 2187 N N . ILE A 1 284 ? -1.725 -3.250 -13.776 1.00 95.94 284 ILE A N 1
ATOM 2188 C CA . ILE A 1 284 ? -2.234 -4.397 -14.527 1.00 95.94 284 ILE A CA 1
ATOM 2189 C C . ILE A 1 284 ? -3.772 -4.357 -14.558 1.00 95.94 284 ILE A C 1
ATOM 2191 O O . ILE A 1 284 ? -4.389 -3.929 -13.579 1.00 95.94 284 ILE A O 1
ATOM 2195 N N . PRO A 1 285 ? -4.412 -4.759 -15.671 1.00 93.88 285 PRO A N 1
ATOM 2196 C CA . PRO A 1 285 ? -5.859 -4.941 -15.713 1.00 93.88 285 PRO A CA 1
ATOM 2197 C C . PRO A 1 285 ? -6.301 -6.181 -14.921 1.00 93.88 285 PRO A C 1
ATOM 2199 O O . PRO A 1 285 ? -5.488 -6.899 -14.341 1.00 93.88 285 PRO A O 1
ATOM 2202 N N . ALA A 1 286 ? -7.613 -6.412 -14.898 1.00 89.00 286 ALA A N 1
ATOM 2203 C CA . ALA A 1 286 ? -8.186 -7.650 -14.389 1.00 89.00 286 ALA A CA 1
ATOM 2204 C C . ALA A 1 286 ? -7.814 -8.834 -15.299 1.00 89.00 286 ALA A C 1
ATOM 2206 O O . ALA A 1 286 ? -7.896 -8.723 -16.525 1.00 89.00 286 ALA A O 1
ATOM 2207 N N . GLY A 1 287 ? -7.495 -9.980 -14.698 1.00 89.19 287 GLY A N 1
ATOM 2208 C CA . GLY A 1 287 ? -7.128 -11.206 -15.403 1.00 89.19 287 GLY A CA 1
ATOM 2209 C C . GLY A 1 287 ? -5.782 -11.781 -14.970 1.00 89.19 287 GLY A C 1
ATOM 2210 O O . GLY A 1 287 ? -5.201 -11.382 -13.958 1.00 89.19 287 GLY A O 1
ATOM 2211 N N . ASP A 1 288 ? -5.316 -12.770 -15.731 1.00 93.81 288 ASP A N 1
ATOM 2212 C CA . ASP A 1 288 ? -3.998 -13.382 -15.584 1.00 93.81 288 ASP A CA 1
ATOM 2213 C C . ASP A 1 288 ? -3.014 -12.696 -16.544 1.00 93.81 288 ASP A C 1
ATOM 2215 O O . ASP A 1 288 ? -3.273 -12.595 -17.744 1.00 93.81 288 ASP A O 1
ATOM 2219 N N . HIS A 1 289 ? -1.881 -12.238 -16.015 1.00 96.00 289 HIS A N 1
ATOM 2220 C CA . HIS A 1 289 ? -0.919 -11.410 -16.736 1.00 96.00 289 HIS A CA 1
ATOM 2221 C C . HIS A 1 289 ? 0.516 -11.883 -16.529 1.00 96.00 289 HIS A C 1
ATOM 2223 O O . HIS A 1 289 ? 0.921 -12.278 -15.430 1.00 96.00 289 HIS A O 1
ATOM 2229 N N . THR A 1 290 ? 1.318 -11.766 -17.586 1.00 97.50 290 THR A N 1
ATOM 2230 C CA . THR A 1 290 ? 2.774 -11.900 -17.514 1.00 97.50 290 THR A CA 1
ATOM 2231 C C . THR A 1 290 ? 3.412 -10.522 -17.573 1.00 97.50 290 THR A C 1
ATOM 2233 O O . THR A 1 290 ? 3.403 -9.854 -18.609 1.00 97.50 290 THR A O 1
ATOM 2236 N N . VAL A 1 291 ? 4.024 -10.108 -16.466 1.00 97.88 291 VAL A N 1
ATOM 2237 C CA . VAL A 1 291 ? 4.752 -8.843 -16.377 1.00 97.88 291 VAL A CA 1
ATOM 2238 C C . VAL A 1 291 ? 6.241 -9.098 -16.549 1.00 97.88 291 VAL A C 1
ATOM 2240 O O . VAL A 1 291 ? 6.841 -9.877 -15.809 1.00 97.88 291 VAL A O 1
ATOM 2243 N N . THR A 1 292 ? 6.855 -8.435 -17.525 1.00 97.94 292 THR A N 1
ATOM 2244 C CA . THR A 1 292 ? 8.297 -8.516 -17.777 1.00 97.94 292 THR A CA 1
ATOM 2245 C C . THR A 1 292 ? 8.949 -7.176 -17.483 1.00 97.94 292 THR A C 1
ATOM 2247 O O . THR A 1 292 ? 8.634 -6.177 -18.123 1.00 97.94 292 THR A O 1
ATOM 2250 N N . LEU A 1 293 ? 9.910 -7.159 -16.562 1.00 96.94 293 LEU A N 1
ATOM 2251 C CA . LEU A 1 293 ? 10.814 -6.034 -16.368 1.00 96.94 293 LEU A CA 1
ATOM 2252 C C . LEU A 1 293 ? 12.153 -6.344 -17.033 1.00 96.94 293 LEU A C 1
ATOM 2254 O O . LEU A 1 293 ? 12.741 -7.395 -16.785 1.00 96.94 293 LEU A O 1
ATOM 2258 N N . THR A 1 294 ? 12.648 -5.427 -17.857 1.00 95.12 294 THR A N 1
ATOM 2259 C CA . THR A 1 294 ? 13.963 -5.531 -18.502 1.00 95.12 294 THR A CA 1
ATOM 2260 C C . THR A 1 294 ? 14.794 -4.308 -18.157 1.00 95.12 294 THR A C 1
ATOM 2262 O O . THR A 1 294 ? 14.331 -3.178 -18.314 1.00 95.12 294 THR A O 1
ATOM 2265 N N . PHE A 1 295 ? 16.013 -4.525 -17.678 1.00 92.25 295 PHE A N 1
ATOM 2266 C CA . PHE A 1 295 ? 16.950 -3.457 -17.369 1.00 92.25 295 PHE A CA 1
ATOM 2267 C C . PHE A 1 295 ? 17.804 -3.135 -18.589 1.00 92.25 295 PHE A C 1
ATOM 2269 O O . PHE A 1 295 ? 18.458 -4.015 -19.150 1.00 92.25 295 PHE A O 1
ATOM 2276 N N . PHE A 1 296 ? 17.827 -1.863 -18.971 1.00 85.81 296 PHE A N 1
ATOM 2277 C CA . PHE A 1 296 ? 18.706 -1.346 -20.004 1.00 85.81 296 PHE A CA 1
ATOM 2278 C C . PHE A 1 296 ? 19.558 -0.207 -19.422 1.00 85.81 296 PHE A C 1
ATOM 2280 O O . PHE A 1 296 ? 19.037 0.892 -19.204 1.00 85.81 296 PHE A O 1
ATOM 2287 N N . PRO A 1 297 ? 20.853 -0.445 -19.138 1.00 79.19 297 PRO A N 1
ATOM 2288 C CA 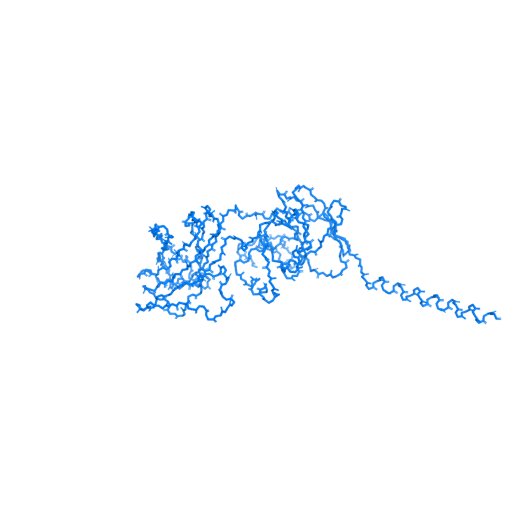. PRO A 1 297 ? 21.699 0.553 -18.504 1.00 79.19 297 PRO A CA 1
ATOM 2289 C C . PRO A 1 297 ? 21.914 1.751 -19.434 1.00 79.19 297 PRO A C 1
ATOM 2291 O O . PRO A 1 297 ? 22.517 1.641 -20.501 1.00 79.19 297 PRO A O 1
ATOM 2294 N N . THR A 1 298 ? 21.448 2.924 -19.010 1.00 75.56 298 THR A N 1
ATOM 2295 C CA . THR A 1 298 ? 21.604 4.181 -19.761 1.00 75.56 298 THR A CA 1
ATOM 2296 C C . THR A 1 298 ? 23.073 4.581 -19.907 1.00 75.56 298 THR A C 1
ATOM 2298 O O . THR A 1 298 ? 23.479 5.084 -20.953 1.00 75.56 298 THR A O 1
ATOM 2301 N N . THR A 1 299 ? 23.895 4.284 -18.898 1.00 80.81 299 THR A N 1
ATOM 2302 C CA . THR A 1 299 ? 25.348 4.509 -18.906 1.00 80.81 299 THR A CA 1
ATOM 2303 C C . THR A 1 299 ? 26.070 3.654 -19.940 1.00 80.81 299 THR A C 1
ATOM 2305 O O . THR A 1 299 ? 27.016 4.129 -20.561 1.00 80.81 299 THR A O 1
ATOM 2308 N N . PHE A 1 300 ? 25.606 2.424 -20.178 1.00 82.12 300 PHE A N 1
ATOM 2309 C CA . PHE A 1 300 ? 26.176 1.559 -21.208 1.00 82.12 300 PHE A CA 1
ATOM 2310 C C . PHE A 1 300 ? 25.941 2.139 -22.606 1.00 82.12 300 PHE A C 1
ATOM 2312 O O . PHE A 1 300 ? 26.868 2.198 -23.409 1.00 82.12 300 PHE A O 1
ATOM 2319 N N . ALA A 1 301 ? 24.732 2.642 -22.878 1.00 80.62 301 ALA A N 1
ATOM 2320 C CA . ALA A 1 301 ? 24.424 3.300 -24.147 1.00 80.62 301 ALA A CA 1
ATOM 2321 C C . ALA A 1 301 ? 25.264 4.573 -24.361 1.00 80.62 301 ALA A C 1
ATOM 2323 O O . ALA A 1 301 ? 25.809 4.773 -25.446 1.00 80.62 301 ALA A O 1
ATOM 2324 N N . ALA A 1 302 ? 25.417 5.401 -23.322 1.00 84.62 302 ALA A N 1
ATOM 2325 C CA . ALA A 1 302 ? 26.262 6.594 -23.379 1.00 84.62 302 ALA A CA 1
ATOM 2326 C C . ALA A 1 302 ? 27.742 6.242 -23.615 1.00 84.62 302 ALA A C 1
ATOM 2328 O O . ALA A 1 302 ? 28.386 6.836 -24.478 1.00 84.62 302 ALA A O 1
ATOM 2329 N N . GLY A 1 303 ? 28.264 5.238 -22.903 1.00 89.25 303 GLY A N 1
ATOM 2330 C CA . GLY A 1 303 ? 29.627 4.742 -23.088 1.00 89.25 303 GLY A CA 1
ATOM 2331 C C . GLY A 1 303 ? 29.866 4.217 -24.503 1.00 89.25 303 GLY A C 1
ATOM 2332 O O . GLY A 1 303 ? 30.837 4.610 -25.141 1.00 89.25 303 GLY A O 1
ATOM 2333 N N . ALA A 1 304 ? 28.942 3.412 -25.036 1.00 89.44 304 ALA A N 1
ATOM 2334 C CA . ALA A 1 304 ? 29.023 2.900 -26.403 1.00 89.44 304 ALA A CA 1
ATOM 2335 C C . ALA A 1 304 ? 29.032 4.026 -27.452 1.00 89.44 304 ALA A C 1
ATOM 2337 O O . ALA A 1 304 ? 29.813 3.969 -28.402 1.00 89.44 304 ALA A O 1
ATOM 2338 N N . ALA A 1 305 ? 28.219 5.072 -27.265 1.00 91.06 305 ALA A N 1
ATOM 2339 C CA . ALA A 1 305 ? 28.205 6.234 -28.152 1.00 91.06 305 ALA A CA 1
ATOM 2340 C C . ALA A 1 305 ? 29.539 6.999 -28.119 1.00 91.06 305 ALA A C 1
ATOM 2342 O O . ALA A 1 305 ? 30.094 7.304 -29.173 1.00 91.06 305 ALA A O 1
ATOM 2343 N N . VAL A 1 306 ? 30.093 7.253 -26.928 1.00 95.38 306 VAL A N 1
ATOM 2344 C CA . VAL A 1 306 ? 31.405 7.906 -26.775 1.00 95.38 306 VAL A CA 1
ATOM 2345 C C . VAL A 1 306 ? 32.515 7.064 -27.405 1.00 95.38 306 VAL A C 1
ATOM 2347 O O . VAL A 1 306 ? 33.350 7.599 -28.131 1.00 95.38 306 VAL A O 1
ATOM 2350 N N . SER A 1 307 ? 32.522 5.747 -27.181 1.00 94.50 307 SER A N 1
ATOM 2351 C CA . SER A 1 307 ? 33.488 4.843 -27.812 1.00 94.50 307 SER A CA 1
ATOM 2352 C C . SER A 1 307 ? 33.386 4.872 -29.336 1.00 94.50 307 SER A C 1
ATOM 2354 O O . SER A 1 307 ? 34.414 4.960 -30.005 1.00 94.50 307 SER A O 1
ATOM 2356 N N . LEU A 1 308 ? 32.171 4.858 -29.892 1.00 96.25 308 LEU A N 1
ATOM 2357 C CA . LEU A 1 308 ? 31.954 4.934 -31.337 1.00 96.25 308 LEU A CA 1
ATOM 2358 C C . LEU A 1 308 ? 32.458 6.263 -31.915 1.00 96.25 308 LEU A C 1
ATOM 2360 O O . LEU A 1 308 ? 33.167 6.256 -32.918 1.00 96.25 308 LEU A O 1
ATOM 2364 N N . ILE A 1 309 ? 32.156 7.389 -31.262 1.00 97.31 309 ILE A N 1
ATOM 2365 C CA . ILE A 1 309 ? 32.641 8.716 -31.670 1.00 97.31 309 ILE A CA 1
ATOM 2366 C C . ILE A 1 309 ? 34.172 8.761 -31.644 1.00 97.31 309 ILE A C 1
ATOM 2368 O O . ILE A 1 309 ? 34.781 9.228 -32.603 1.00 97.31 309 ILE A O 1
ATOM 2372 N N . SER A 1 310 ? 34.803 8.232 -30.593 1.00 96.44 310 SER A N 1
ATOM 2373 C CA . SER A 1 310 ? 36.264 8.166 -30.488 1.00 96.44 310 SER A CA 1
ATOM 2374 C C . SER A 1 310 ? 36.886 7.331 -31.609 1.00 96.44 310 SER A C 1
ATOM 2376 O O . SER A 1 310 ? 37.861 7.760 -32.222 1.00 96.44 310 SER A O 1
ATOM 2378 N N . VAL A 1 311 ? 36.308 6.166 -31.926 1.00 97.38 311 VAL A N 1
ATOM 2379 C CA . VAL A 1 311 ? 36.777 5.318 -33.035 1.00 97.38 311 VAL A CA 1
ATOM 2380 C C . VAL A 1 311 ? 36.636 6.040 -34.375 1.00 97.38 311 VAL A C 1
ATOM 2382 O O . VAL A 1 311 ? 37.579 6.035 -35.165 1.00 97.38 311 VAL A O 1
ATOM 2385 N N . LEU A 1 312 ? 35.504 6.704 -34.624 1.00 97.06 312 LEU A N 1
ATOM 2386 C CA . LEU A 1 312 ? 35.281 7.475 -35.849 1.00 97.06 312 LEU A CA 1
ATOM 2387 C C . LEU A 1 312 ? 36.236 8.670 -35.962 1.00 97.06 312 LEU A C 1
ATOM 2389 O O . LEU A 1 312 ? 36.762 8.923 -37.042 1.00 97.06 312 LEU A O 1
ATOM 2393 N N . ALA A 1 313 ? 36.509 9.370 -34.858 1.00 96.00 313 ALA A N 1
ATOM 2394 C CA . ALA A 1 313 ? 37.455 10.481 -34.823 1.00 96.00 313 ALA A CA 1
ATOM 2395 C C . ALA A 1 313 ? 38.8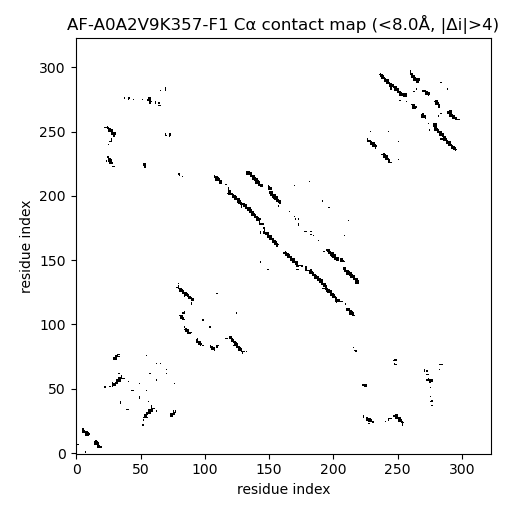88 10.019 -35.127 1.00 96.00 313 ALA A C 1
ATOM 2397 O O . ALA A 1 313 ? 39.582 10.646 -35.928 1.00 96.00 313 ALA A O 1
ATOM 2398 N N . VAL A 1 314 ? 39.316 8.893 -34.544 1.00 97.00 314 VAL A N 1
ATOM 2399 C CA . VAL A 1 314 ? 40.625 8.288 -34.834 1.00 97.00 314 VAL A CA 1
ATOM 2400 C C . VAL A 1 314 ? 40.697 7.820 -36.288 1.00 97.00 314 VAL A C 1
ATOM 2402 O O . VAL A 1 314 ? 41.679 8.107 -36.967 1.00 97.00 314 VAL A O 1
ATOM 2405 N N . ALA A 1 315 ? 39.662 7.148 -36.796 1.00 95.12 315 ALA A N 1
ATOM 2406 C CA . ALA A 1 315 ? 39.612 6.707 -38.188 1.00 95.12 315 ALA A CA 1
ATOM 2407 C C . ALA A 1 315 ? 39.697 7.893 -39.162 1.00 95.12 315 ALA A C 1
ATOM 2409 O O . ALA A 1 315 ? 40.501 7.865 -40.092 1.00 95.12 315 ALA A O 1
ATOM 2410 N N . LEU A 1 316 ? 38.935 8.962 -38.909 1.00 95.94 316 LEU A N 1
ATOM 2411 C CA . LEU A 1 316 ? 38.964 10.184 -39.710 1.00 95.94 316 LEU A CA 1
ATOM 2412 C C . LEU A 1 316 ? 40.349 10.840 -39.684 1.00 95.94 316 LEU A C 1
ATOM 2414 O O . LEU A 1 316 ? 40.871 11.197 -40.736 1.00 95.94 316 LEU A O 1
ATOM 2418 N N . PHE A 1 317 ? 40.970 10.943 -38.506 1.00 95.31 317 PHE A N 1
ATOM 2419 C CA . PHE A 1 317 ? 42.324 11.478 -38.352 1.00 95.31 317 PHE A CA 1
ATOM 2420 C C . PHE A 1 317 ? 43.376 10.668 -39.125 1.00 95.31 317 PHE A C 1
ATOM 2422 O O . PHE A 1 317 ? 44.284 11.234 -39.731 1.00 95.31 317 PHE A O 1
ATOM 2429 N N . LEU A 1 318 ? 43.262 9.338 -39.130 1.00 95.50 318 LEU A N 1
ATOM 2430 C CA . LEU A 1 318 ? 44.172 8.473 -39.883 1.00 95.50 318 LEU A CA 1
ATOM 2431 C C . LEU A 1 318 ? 43.978 8.602 -41.402 1.00 95.50 318 LEU A C 1
ATOM 2433 O O . LEU A 1 318 ? 44.960 8.531 -42.140 1.00 95.50 318 LEU A O 1
ATOM 2437 N N . ILE A 1 319 ? 42.743 8.810 -41.870 1.00 94.81 319 ILE A N 1
ATOM 2438 C CA . ILE A 1 319 ? 42.431 9.016 -43.294 1.00 94.81 319 ILE A CA 1
ATOM 2439 C C . ILE A 1 319 ? 42.973 10.368 -43.778 1.00 94.81 319 ILE A C 1
ATOM 2441 O O . ILE A 1 319 ? 43.636 10.425 -44.813 1.00 94.81 319 ILE A O 1
ATOM 2445 N N . THR A 1 320 ? 42.769 11.444 -43.011 1.00 91.88 320 THR A N 1
ATOM 2446 C CA . THR A 1 320 ? 43.250 12.788 -43.380 1.00 91.88 320 THR A CA 1
ATOM 2447 C C . THR A 1 320 ? 44.768 12.930 -43.314 1.00 91.88 320 THR A C 1
ATOM 2449 O O . THR A 1 320 ? 45.315 13.783 -43.998 1.00 91.88 320 THR A O 1
ATOM 2452 N N . ARG A 1 321 ? 45.471 12.088 -42.543 1.00 87.25 321 ARG A N 1
ATOM 2453 C CA . ARG A 1 321 ? 46.946 12.036 -42.537 1.00 87.25 321 ARG A CA 1
ATOM 2454 C C . ARG A 1 321 ? 47.572 11.204 -43.656 1.00 87.25 321 ARG A C 1
ATOM 2456 O O . ARG A 1 321 ? 48.781 11.285 -43.847 1.00 87.25 321 ARG A O 1
ATOM 2463 N N . ARG A 1 322 ? 46.793 10.356 -44.330 1.00 73.50 322 ARG A N 1
ATOM 2464 C CA . ARG A 1 322 ? 47.258 9.531 -45.459 1.00 73.50 322 ARG A CA 1
ATOM 2465 C C . ARG A 1 322 ? 47.019 10.173 -46.829 1.00 73.50 322 ARG A C 1
ATOM 2467 O O . ARG A 1 322 ? 47.464 9.600 -47.819 1.00 73.50 322 ARG A O 1
ATOM 2474 N N . SER A 1 323 ? 46.309 11.299 -46.864 1.00 54.44 323 SER A N 1
ATOM 2475 C CA . SER A 1 323 ? 46.034 12.110 -48.059 1.00 54.44 323 SER A CA 1
ATOM 2476 C C . SER A 1 323 ? 47.055 13.237 -48.157 1.00 54.44 323 SER A C 1
ATOM 2478 O O . SER A 1 323 ? 47.459 13.557 -49.293 1.00 54.44 323 SER A O 1
#

Sequence (323 aa):
MPIAGVEKVFDGRAAVYRNPRALPRAYVVDRYRAFSSGSEMLDWIKSPLLDARSCVLLREADLGKIPEPLRAGLENDEDGLRPRIVGFRTGGEKRSATVEDPRERWRLEVLRPPWGWTSGDEVTVALRPAESVPHCWVGIDYHTEGLRPARLTLGLETTGGAKRAIPLELPAPEVARALESPGRISVDIGPLPAGETRIHVEKTEECTARLERVDVHAVGLRPPQPAPATLVRYEPNRIVAAARAGGPALLVVSDVDYPGWRASVDGRAAPILRANYVLRAIPIPAGDHTVTLTFFPTTFAAGAAVSLISVLAVALFLITRRS

pLDDT: mean 75.09, std 17.14, range [33.28, 97.94]